Protein AF-A0A962WJB2-F1 (afdb_monomer_lite)

Secondary structure (DSSP, 8-state):
----------------S-------------PPP--EEEEEE-TTT-SSGGGSHIIIIIHHHHHHTT-EEEEEETTSPPPPP-TTS-EEEEEEE-SSS--SSHHHHHHHHHHHHHTT-EEEEES-SSSGGG-HHHHHHHHHTTEEEEEEEES--TT-EEEES-TTTB-SSS--PSSPPPEEEEEE-TTTEEEEEEEEBTTBTT----SEEEETTEEEE-TT-SEEEEEETTTTEEEEEESB-HHHHHHHHTT-TTPPP--TTEETTEEPP-------

Foldseek 3Di:
DDDDDDDDDDDDDDDDPPPDPDPPPPPPPDDDAQAEAEEEEACVQPVDPCRFPCNVPPQVLSLQLQHHYDYDHPVDPGDDDDLPHSYQYYEADYDDAADPCLVNVLVVNVVCVVSVHAYEYEAYRHRFQVDPSRCVSVVQQQKRFHPAWFQFQVQKDKDFQAPQFFCPFHHQDPPHHIFTQMDGHPPAKDARIWIDHVPDHPGTGRQWIGGQRAIYHHYRQAWDWDADPVVRDIDITGRTPSNVRCCRRSVSPPPDHDDPQDDPRDGHDDDDDDDD

Structure (mmCIF, N/CA/C/O backbone):
data_AF-A0A962WJB2-F1
#
_entry.id   AF-A0A962WJB2-F1
#
loop_
_atom_site.group_PDB
_atom_site.id
_atom_site.type_symbol
_atom_site.label_atom_id
_atom_site.label_alt_id
_atom_site.label_comp_id
_atom_site.label_asym_id
_atom_site.label_entity_id
_atom_site.label_seq_id
_atom_site.pdbx_PDB_ins_code
_atom_site.Cartn_x
_atom_site.Cartn_y
_atom_site.Cartn_z
_atom_site.occupancy
_atom_site.B_iso_or_equiv
_atom_site.auth_seq_id
_atom_site.auth_comp_id
_atom_site.auth_asym_id
_atom_site.auth_atom_id
_atom_site.pdbx_PDB_model_num
ATOM 1 N N . MET A 1 1 ? -36.026 -48.668 -30.704 1.00 34.84 1 MET A N 1
ATOM 2 C CA . MET A 1 1 ? -35.367 -49.492 -31.747 1.00 34.84 1 MET A CA 1
ATOM 3 C C . MET A 1 1 ? -33.920 -49.032 -31.835 1.00 34.84 1 MET A C 1
ATOM 5 O O . MET A 1 1 ? -33.749 -47.840 -32.006 1.00 34.84 1 MET A O 1
ATOM 9 N N . ALA A 1 2 ? -32.846 -49.803 -31.700 1.00 33.78 2 ALA A N 1
ATOM 10 C CA . ALA A 1 2 ? -32.561 -51.206 -31.384 1.00 33.78 2 ALA A CA 1
ATOM 11 C C . ALA A 1 2 ? -31.065 -51.201 -30.960 1.00 33.78 2 ALA A C 1
ATOM 13 O O . ALA A 1 2 ? -30.254 -50.598 -31.650 1.00 33.78 2 ALA A O 1
ATOM 14 N N . LEU A 1 3 ? -30.728 -51.477 -29.698 1.00 31.31 3 LEU A N 1
ATOM 15 C CA . LEU A 1 3 ? -30.091 -52.712 -29.207 1.00 31.31 3 LEU A CA 1
ATOM 16 C C . LEU A 1 3 ? -28.971 -53.279 -30.109 1.00 31.31 3 LEU A C 1
ATOM 18 O O . LEU A 1 3 ? -29.275 -53.856 -31.145 1.00 31.31 3 LEU A O 1
ATOM 22 N N . ALA A 1 4 ? -27.714 -53.213 -29.653 1.00 31.86 4 ALA A N 1
ATOM 23 C CA . ALA A 1 4 ? -26.722 -54.279 -29.845 1.00 31.86 4 ALA A CA 1
ATOM 24 C C . ALA A 1 4 ? -25.520 -54.073 -28.908 1.00 31.86 4 ALA A C 1
ATOM 26 O O . ALA A 1 4 ? -24.616 -53.281 -29.153 1.00 31.86 4 ALA A O 1
ATOM 27 N N . LEU A 1 5 ? -25.570 -54.819 -27.809 1.00 33.06 5 LEU A N 1
ATOM 28 C CA . LEU A 1 5 ? -24.474 -55.158 -26.917 1.00 33.06 5 LEU A CA 1
ATOM 29 C C . LEU A 1 5 ? -23.563 -56.162 -27.647 1.00 33.06 5 LEU A C 1
ATOM 31 O O . LEU A 1 5 ? -24.076 -57.143 -28.184 1.00 33.06 5 LEU A O 1
ATOM 35 N N . MET A 1 6 ? -22.241 -55.992 -27.616 1.00 29.59 6 MET A N 1
ATOM 36 C CA . MET A 1 6 ? -21.339 -57.133 -27.794 1.00 29.59 6 MET A CA 1
ATOM 37 C C . MET A 1 6 ? -20.169 -57.031 -26.819 1.00 29.59 6 MET A C 1
ATOM 39 O O . MET A 1 6 ? -19.234 -56.253 -26.984 1.00 29.59 6 MET A O 1
ATOM 43 N N . LEU A 1 7 ? -20.308 -57.815 -25.754 1.00 31.44 7 LEU A N 1
ATOM 44 C CA . LEU A 1 7 ? -19.304 -58.134 -24.756 1.00 31.44 7 LEU A CA 1
ATOM 45 C C . LEU A 1 7 ? -18.467 -59.294 -25.320 1.00 31.44 7 LEU A C 1
ATOM 47 O O . LEU A 1 7 ? -19.029 -60.344 -25.630 1.00 31.44 7 LEU A O 1
ATOM 51 N N . ALA A 1 8 ? -17.153 -59.127 -25.447 1.00 35.19 8 ALA A N 1
ATOM 52 C CA . ALA A 1 8 ? -16.222 -60.226 -25.698 1.00 35.19 8 ALA A CA 1
ATOM 53 C C . ALA A 1 8 ? -15.221 -60.292 -24.536 1.00 35.19 8 ALA A C 1
ATOM 55 O O . ALA A 1 8 ? -14.565 -59.303 -24.214 1.00 35.19 8 ALA A O 1
ATOM 56 N N . LEU A 1 9 ? -15.157 -61.452 -23.878 1.00 33.66 9 LEU A N 1
ATOM 57 C CA . LEU A 1 9 ? -14.271 -61.750 -22.754 1.00 33.66 9 LEU A CA 1
ATOM 58 C C . LEU A 1 9 ? -12.991 -62.464 -23.241 1.00 33.66 9 LEU A C 1
ATOM 60 O O . LEU A 1 9 ? -13.104 -63.556 -23.790 1.00 33.66 9 LEU A O 1
ATOM 64 N N . LEU A 1 10 ? -11.834 -61.881 -22.867 1.00 36.16 10 LEU A N 1
ATOM 65 C CA . LEU A 1 10 ? -10.558 -62.495 -22.405 1.00 36.16 10 LEU A CA 1
ATOM 66 C C . LEU A 1 10 ? -9.695 -63.293 -23.423 1.00 36.16 10 LEU A C 1
ATOM 68 O O . LEU A 1 10 ? -10.253 -63.802 -24.387 1.00 36.16 10 LEU A O 1
ATOM 72 N N . PRO A 1 11 ? -8.355 -63.473 -23.226 1.00 41.09 11 PRO A N 1
ATOM 73 C CA . PRO A 1 11 ? -7.575 -63.332 -21.979 1.00 41.09 11 PRO A CA 1
ATOM 74 C C . PRO A 1 11 ? -6.183 -62.641 -22.086 1.00 41.09 11 PRO A C 1
ATOM 76 O O . PRO A 1 11 ? -5.605 -62.519 -23.154 1.00 41.09 11 PRO A O 1
ATOM 79 N N . GLY A 1 12 ? -5.606 -62.293 -20.928 1.00 35.28 12 GLY A N 1
ATOM 80 C CA . GLY A 1 12 ? -4.163 -62.417 -20.651 1.00 35.28 12 GLY A CA 1
ATOM 81 C C . GLY A 1 12 ? -3.175 -61.505 -21.394 1.00 35.28 12 GLY A C 1
ATOM 82 O O . GLY A 1 12 ? -2.741 -61.805 -22.497 1.00 35.28 12 GLY A O 1
ATOM 83 N N . GLY A 1 13 ? -2.684 -60.477 -20.702 1.00 33.62 13 GLY A N 1
ATOM 84 C CA . GLY A 1 13 ? -1.509 -59.715 -21.125 1.00 33.62 13 GLY A CA 1
ATOM 85 C C . GLY A 1 13 ? -1.151 -58.659 -20.091 1.00 33.62 13 GLY A C 1
ATOM 86 O O . GLY A 1 13 ? -1.720 -57.575 -20.078 1.00 33.62 13 GLY A O 1
ATOM 87 N N . ALA A 1 14 ? -0.245 -58.995 -19.175 1.00 43.84 14 ALA A N 1
ATOM 88 C CA . ALA A 1 14 ? 0.356 -58.027 -18.271 1.00 43.84 14 ALA A CA 1
ATOM 89 C C . ALA A 1 14 ? 1.229 -57.067 -19.090 1.00 43.84 14 ALA A C 1
ATOM 91 O O . ALA A 1 14 ? 2.349 -57.409 -19.458 1.00 43.84 14 ALA A O 1
ATOM 92 N N . GLY A 1 15 ? 0.704 -55.887 -19.395 1.00 39.19 15 GLY A N 1
ATOM 93 C CA . GLY A 1 15 ? 1.462 -54.844 -20.070 1.00 39.19 15 GLY A CA 1
ATOM 94 C C . GLY A 1 15 ? 0.551 -53.949 -20.876 1.00 39.19 15 GLY A C 1
ATOM 95 O O . GLY A 1 15 ? 0.468 -54.153 -22.069 1.00 39.19 15 GLY A O 1
ATOM 96 N N . ASP A 1 16 ? -0.154 -53.031 -20.209 1.00 39.56 16 ASP A N 1
ATOM 97 C CA . ASP A 1 16 ? -0.702 -51.800 -20.808 1.00 39.56 16 ASP A CA 1
ATOM 98 C C . ASP A 1 16 ? -1.361 -50.922 -19.722 1.00 39.56 16 ASP A C 1
ATOM 100 O O . ASP A 1 16 ? -2.546 -50.605 -19.753 1.00 39.56 16 ASP A O 1
ATOM 104 N N . VAL A 1 17 ? -0.582 -50.527 -18.705 1.00 41.06 17 VAL A N 1
ATOM 105 C CA . VAL A 1 17 ? -0.984 -49.477 -17.732 1.00 41.06 17 VAL A CA 1
ATOM 106 C C . VAL A 1 17 ? -0.119 -48.213 -17.895 1.00 41.06 17 VAL A C 1
ATOM 108 O O . VAL A 1 17 ? -0.098 -47.334 -17.044 1.00 41.06 17 VAL A O 1
ATOM 111 N N . LEU A 1 18 ? 0.603 -48.082 -19.011 1.00 39.78 18 LEU A N 1
ATOM 112 C CA . LEU A 1 18 ? 1.572 -46.999 -19.243 1.00 39.78 18 LEU A CA 1
ATOM 113 C C . LEU A 1 18 ? 1.230 -46.101 -20.441 1.00 39.78 18 LEU A C 1
ATOM 115 O O . LEU A 1 18 ? 2.109 -45.462 -21.008 1.00 39.78 18 LEU A O 1
ATOM 119 N N . ALA A 1 19 ? -0.048 -46.005 -20.809 1.00 41.38 19 ALA A N 1
ATOM 120 C CA . ALA A 1 19 ? -0.498 -45.157 -21.911 1.00 41.38 19 ALA A CA 1
ATOM 121 C C . ALA A 1 19 ? -1.666 -44.253 -21.489 1.00 41.38 19 ALA A C 1
ATOM 123 O O . ALA A 1 19 ? -2.769 -44.361 -22.012 1.00 41.38 19 ALA A O 1
ATOM 124 N N . ALA A 1 20 ? -1.442 -43.370 -20.511 1.00 42.09 20 ALA A N 1
ATOM 125 C CA . ALA A 1 20 ? -2.416 -42.326 -20.180 1.00 42.09 20 ALA A CA 1
ATOM 126 C C . ALA A 1 20 ? -1.801 -41.079 -19.516 1.00 42.09 20 ALA A C 1
ATOM 128 O O . ALA A 1 20 ? -2.398 -40.542 -18.594 1.00 42.09 20 ALA A O 1
ATOM 129 N N . ILE A 1 21 ? -0.629 -40.593 -19.949 1.00 46.41 21 ILE A N 1
ATOM 130 C CA . ILE A 1 21 ? -0.188 -39.216 -19.633 1.00 46.41 21 ILE A CA 1
ATOM 131 C C . ILE A 1 21 ? 0.628 -38.645 -20.801 1.00 46.41 21 ILE A C 1
ATOM 133 O O . ILE A 1 21 ? 1.834 -38.447 -20.711 1.00 46.41 21 ILE A O 1
ATOM 137 N N . THR A 1 22 ? -0.028 -38.365 -21.920 1.00 43.91 22 THR A N 1
ATOM 138 C CA . THR A 1 22 ? 0.497 -37.428 -22.925 1.00 43.91 22 THR A CA 1
ATOM 139 C C . THR A 1 22 ? -0.616 -36.467 -23.315 1.00 43.91 22 THR A C 1
ATOM 141 O O . THR A 1 22 ? -1.048 -36.394 -24.461 1.00 43.91 22 THR A O 1
ATOM 144 N N . ALA A 1 23 ? -1.111 -35.715 -22.328 1.00 45.59 23 ALA A N 1
ATOM 145 C CA . ALA A 1 23 ? -1.741 -34.447 -22.660 1.00 45.59 23 ALA A CA 1
ATOM 146 C C . ALA A 1 23 ? -0.644 -33.563 -23.281 1.00 45.59 23 ALA A C 1
ATOM 148 O O . ALA A 1 23 ? 0.421 -33.433 -22.668 1.00 45.59 23 ALA A O 1
ATOM 149 N N . PRO A 1 24 ? -0.843 -33.001 -24.485 1.00 41.84 24 PRO A N 1
ATOM 150 C CA . PRO A 1 24 ? 0.097 -32.038 -25.031 1.00 41.84 24 PRO A CA 1
ATOM 151 C C . PRO A 1 24 ? 0.164 -30.865 -24.054 1.00 41.84 24 PRO A C 1
ATOM 153 O O . PRO A 1 24 ? -0.839 -30.200 -23.792 1.00 41.84 24 PRO A O 1
ATOM 156 N N . VAL A 1 25 ? 1.338 -30.659 -23.461 1.00 53.19 25 VAL A N 1
ATOM 157 C CA . VAL A 1 25 ? 1.643 -29.413 -22.767 1.00 53.19 25 VAL A CA 1
ATOM 158 C C . VAL A 1 25 ? 1.616 -28.357 -23.857 1.00 53.19 25 VAL A C 1
ATOM 160 O O . VAL A 1 25 ? 2.436 -28.399 -24.770 1.00 53.19 25 VAL A O 1
ATOM 163 N N . ASP A 1 26 ? 0.622 -27.476 -23.811 1.00 49.47 26 ASP A N 1
ATOM 164 C CA . ASP A 1 26 ? 0.611 -26.272 -24.627 1.00 49.47 26 ASP A CA 1
ATOM 165 C C . ASP A 1 26 ? 1.891 -25.500 -24.277 1.00 49.47 26 ASP A C 1
ATOM 167 O O . ASP A 1 26 ? 1.993 -24.891 -23.208 1.00 49.47 26 ASP A O 1
ATOM 171 N N . GLU A 1 27 ? 2.919 -25.616 -25.124 1.00 50.41 27 GLU A N 1
ATOM 172 C CA . GLU A 1 27 ? 4.157 -24.838 -25.060 1.00 50.41 27 GLU A CA 1
ATOM 173 C C . GLU A 1 27 ? 3.834 -23.386 -25.430 1.00 50.41 27 GLU A C 1
ATOM 175 O O . GLU A 1 27 ? 4.321 -22.821 -26.410 1.00 50.41 27 GLU A O 1
ATOM 180 N N . SER A 1 28 ? 2.982 -22.741 -24.631 1.00 58.47 28 SER A N 1
ATOM 181 C CA . SER A 1 28 ? 2.858 -21.298 -24.668 1.00 58.47 28 SER A CA 1
ATOM 182 C C . SER A 1 28 ? 4.242 -20.750 -24.326 1.00 58.47 28 SER A C 1
ATOM 184 O O . SER A 1 28 ? 4.789 -21.073 -23.264 1.00 58.47 28 SER A O 1
ATOM 186 N N . ALA A 1 29 ? 4.826 -19.966 -25.235 1.00 60.09 29 ALA A N 1
ATOM 187 C CA . ALA A 1 29 ? 6.130 -19.351 -25.026 1.00 60.09 29 ALA A CA 1
ATOM 188 C C . ALA A 1 29 ? 6.196 -18.728 -23.616 1.00 60.09 29 ALA A C 1
ATOM 190 O O . ALA A 1 29 ? 5.236 -18.057 -23.211 1.00 60.09 29 ALA A O 1
ATOM 191 N N . PRO A 1 30 ? 7.284 -18.950 -22.853 1.00 63.50 30 PRO A N 1
ATOM 192 C CA . PRO A 1 30 ? 7.366 -18.520 -21.465 1.00 63.50 30 PRO A CA 1
ATOM 193 C C . PRO A 1 30 ? 7.142 -17.010 -21.383 1.00 63.50 30 PRO A C 1
ATOM 195 O O . PRO A 1 30 ? 7.968 -16.218 -21.836 1.00 63.50 30 PRO A O 1
ATOM 198 N N . ARG A 1 31 ? 6.001 -16.596 -20.820 1.00 70.62 31 ARG A N 1
ATOM 199 C CA . ARG A 1 31 ? 5.715 -15.176 -20.603 1.00 70.62 31 ARG A CA 1
ATOM 200 C C . ARG A 1 31 ? 6.536 -14.697 -19.404 1.00 70.62 31 ARG A C 1
ATOM 202 O O . ARG A 1 31 ? 6.344 -15.233 -18.309 1.00 70.62 31 ARG A O 1
ATOM 209 N N . PRO A 1 32 ? 7.431 -13.705 -19.565 1.00 81.19 32 PRO A N 1
ATOM 210 C CA . PRO A 1 32 ? 8.180 -13.168 -18.440 1.00 81.19 32 PRO A CA 1
ATOM 211 C C . PRO A 1 32 ? 7.208 -12.566 -17.418 1.00 81.19 32 PRO A C 1
ATOM 213 O O . PRO A 1 32 ? 6.397 -11.690 -17.727 1.00 81.19 32 PRO A O 1
ATOM 216 N N . LEU A 1 33 ? 7.261 -13.085 -16.193 1.00 88.19 33 LEU A N 1
ATOM 217 C CA . LEU A 1 33 ? 6.424 -12.632 -15.089 1.00 88.19 33 LEU A CA 1
ATOM 218 C C . LEU A 1 33 ? 7.057 -11.415 -14.436 1.00 88.19 33 LEU A C 1
ATOM 220 O O . LEU A 1 33 ? 8.156 -11.523 -13.897 1.00 88.19 33 LEU A O 1
ATOM 224 N N . LYS A 1 34 ? 6.310 -10.311 -14.414 1.00 93.94 34 LYS A N 1
ATOM 225 C CA . LYS A 1 34 ? 6.722 -9.071 -13.757 1.00 93.94 34 LYS A CA 1
ATOM 226 C C . LYS A 1 34 ? 6.805 -9.292 -12.250 1.00 93.94 34 LYS A C 1
ATOM 228 O O . LYS A 1 34 ? 5.782 -9.619 -11.643 1.00 93.94 34 LYS A O 1
ATOM 233 N N . ARG A 1 35 ? 7.997 -9.181 -11.663 1.00 95.56 35 AR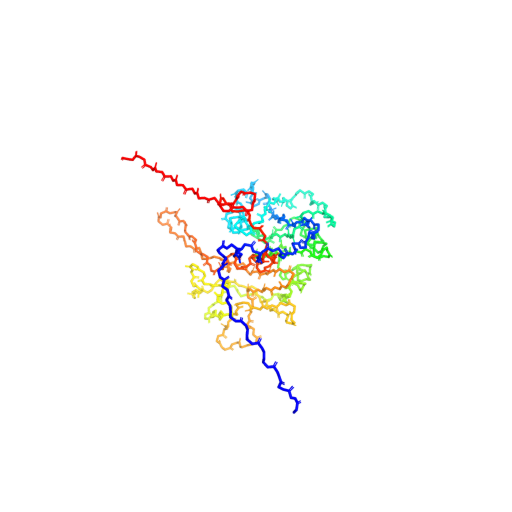G A N 1
ATOM 234 C CA . ARG A 1 35 ? 8.262 -9.494 -10.240 1.00 95.56 35 ARG A CA 1
ATOM 235 C C . ARG A 1 35 ? 8.628 -8.288 -9.391 1.00 95.56 35 ARG A C 1
ATOM 237 O O . ARG A 1 35 ? 8.585 -8.381 -8.168 1.00 95.56 35 ARG A O 1
ATOM 244 N N . THR A 1 36 ? 9.009 -7.182 -10.013 1.00 97.94 36 THR A N 1
ATOM 245 C CA . THR A 1 36 ? 9.612 -6.058 -9.297 1.00 97.94 36 THR A CA 1
ATOM 246 C C . THR A 1 36 ? 8.550 -5.137 -8.711 1.00 97.94 36 THR A C 1
ATOM 248 O O . THR A 1 36 ? 7.701 -4.619 -9.437 1.00 97.94 36 THR A O 1
ATOM 251 N N . ILE A 1 37 ? 8.619 -4.911 -7.401 1.00 98.62 37 ILE A N 1
ATOM 252 C CA . ILE A 1 37 ? 7.886 -3.866 -6.692 1.00 98.62 37 ILE A CA 1
ATOM 253 C C . ILE A 1 37 ? 8.846 -2.717 -6.405 1.00 98.62 37 ILE A C 1
ATOM 255 O O . ILE A 1 37 ? 9.881 -2.898 -5.761 1.00 98.62 37 ILE A O 1
ATOM 259 N N . LEU A 1 38 ? 8.503 -1.529 -6.891 1.00 98.62 38 LEU A N 1
ATOM 260 C CA . LEU A 1 38 ? 9.243 -0.313 -6.581 1.00 98.62 38 LEU A CA 1
ATOM 261 C C . LEU A 1 38 ? 8.838 0.157 -5.180 1.00 98.62 38 LEU A C 1
ATOM 263 O O . LEU A 1 38 ? 7.712 0.597 -4.964 1.00 98.62 38 LEU A O 1
ATOM 267 N N . ALA A 1 39 ? 9.747 0.002 -4.225 1.00 98.25 39 ALA A N 1
ATOM 268 C CA . ALA A 1 39 ? 9.560 0.342 -2.822 1.00 98.25 39 ALA A CA 1
ATOM 269 C C . ALA A 1 39 ? 9.998 1.790 -2.590 1.00 98.25 39 ALA A C 1
ATOM 271 O O . ALA A 1 39 ? 11.194 2.073 -2.488 1.00 98.25 39 ALA A O 1
ATOM 272 N N . LEU A 1 40 ? 9.044 2.718 -2.560 1.00 96.81 40 LEU A N 1
ATOM 273 C CA . LEU A 1 40 ? 9.355 4.133 -2.395 1.00 96.81 40 LEU A CA 1
ATOM 274 C C . LEU A 1 40 ? 9.693 4.412 -0.932 1.00 96.81 40 LEU A C 1
ATOM 276 O O . LEU A 1 40 ? 8.954 4.020 -0.030 1.00 96.81 40 LEU A O 1
ATOM 280 N N . TYR A 1 41 ? 10.788 5.134 -0.707 1.00 95.00 41 TYR A N 1
ATOM 281 C CA . TYR A 1 41 ? 11.163 5.631 0.614 1.00 95.00 41 TYR A CA 1
ATOM 282 C C . TYR A 1 41 ? 11.719 7.055 0.531 1.00 95.00 41 TYR A C 1
ATOM 284 O O . TYR A 1 41 ? 12.130 7.509 -0.535 1.00 95.00 41 TYR A O 1
ATOM 292 N N . ASP A 1 42 ? 11.719 7.761 1.659 1.00 93.69 42 ASP A N 1
ATOM 293 C CA . ASP A 1 42 ? 12.273 9.109 1.789 1.00 93.69 42 ASP A CA 1
ATOM 294 C C . ASP A 1 42 ? 13.557 9.049 2.623 1.00 93.69 42 ASP A C 1
ATOM 296 O O . ASP A 1 42 ? 13.514 8.730 3.817 1.00 93.69 42 ASP A O 1
ATOM 300 N N . SER A 1 43 ? 14.708 9.349 2.009 1.00 93.44 43 SER A N 1
ATOM 301 C CA . SER A 1 43 ? 15.994 9.274 2.711 1.00 93.44 43 SER A CA 1
ATOM 302 C C . SER A 1 43 ? 16.196 10.322 3.810 1.00 93.44 43 SER A C 1
ATOM 304 O O . SER A 1 43 ? 17.132 10.182 4.604 1.00 93.44 43 SER A O 1
ATOM 306 N N . ALA A 1 44 ? 15.316 11.327 3.920 1.00 91.81 44 ALA A N 1
ATOM 307 C CA . ALA A 1 44 ? 15.300 12.233 5.070 1.00 91.81 44 ALA A CA 1
ATOM 308 C C . ALA A 1 44 ? 14.702 11.590 6.327 1.00 91.81 44 ALA A C 1
ATOM 310 O O . ALA A 1 44 ? 15.159 11.895 7.428 1.00 91.81 44 ALA A O 1
ATOM 311 N N . SER A 1 45 ? 13.725 10.691 6.170 1.00 89.94 45 SER A N 1
ATOM 312 C CA . SER A 1 45 ? 13.150 9.925 7.284 1.00 89.94 45 SER A CA 1
ATOM 313 C C . SER A 1 45 ? 13.978 8.674 7.590 1.00 89.94 45 SER A C 1
ATOM 315 O O . SER A 1 45 ? 14.282 8.397 8.747 1.00 89.94 45 SER A O 1
ATOM 317 N N . ALA A 1 46 ? 14.397 7.944 6.552 1.00 90.56 46 ALA A N 1
ATOM 318 C CA . ALA A 1 46 ? 15.137 6.691 6.675 1.00 90.56 46 ALA A CA 1
ATOM 319 C C . ALA A 1 46 ? 16.388 6.719 5.792 1.00 90.56 46 ALA A C 1
ATOM 321 O O . ALA A 1 46 ? 16.329 6.508 4.581 1.00 90.56 46 ALA A O 1
ATOM 322 N N . ARG A 1 47 ? 17.559 6.943 6.400 1.00 91.75 47 ARG A N 1
ATOM 323 C CA . ARG A 1 47 ? 18.825 7.143 5.671 1.00 91.75 47 ARG A CA 1
ATOM 324 C C . ARG A 1 47 ? 19.199 5.956 4.778 1.00 91.75 47 ARG A C 1
ATOM 326 O O . ARG A 1 47 ? 19.933 6.131 3.804 1.00 91.75 47 ARG A O 1
ATOM 333 N N . ARG A 1 48 ? 18.766 4.742 5.128 1.00 92.56 48 ARG A N 1
ATOM 334 C CA . ARG A 1 48 ? 19.041 3.513 4.373 1.00 92.56 48 ARG A CA 1
ATOM 335 C C . ARG A 1 48 ? 17.777 2.659 4.228 1.00 92.56 48 ARG A C 1
ATOM 337 O O . ARG A 1 48 ? 16.988 2.623 5.167 1.00 92.56 48 ARG A O 1
ATOM 344 N N . PRO A 1 49 ? 17.638 1.887 3.129 1.00 92.75 49 PRO A N 1
ATOM 345 C CA . PRO A 1 49 ? 16.486 1.013 2.898 1.00 92.75 49 PRO A CA 1
ATOM 346 C C . PRO A 1 49 ? 16.117 0.098 4.070 1.00 92.75 49 PRO A C 1
ATOM 348 O O . PRO A 1 49 ? 14.942 -0.028 4.391 1.00 92.75 49 PRO A O 1
ATOM 351 N N . HIS A 1 50 ? 17.104 -0.472 4.770 1.00 93.56 50 HIS A N 1
ATOM 352 C CA . HIS A 1 50 ? 16.847 -1.387 5.888 1.00 93.56 50 HIS A CA 1
ATOM 353 C C . HIS A 1 50 ? 16.197 -0.734 7.119 1.00 93.56 50 HIS A C 1
ATOM 355 O O . HIS A 1 50 ? 15.828 -1.432 8.051 1.00 93.56 50 HIS A O 1
ATOM 361 N N . GLN A 1 51 ? 16.115 0.598 7.152 1.00 93.06 51 GLN A N 1
ATOM 362 C CA . GLN A 1 51 ? 15.485 1.366 8.229 1.00 93.06 51 GLN A CA 1
ATOM 363 C C . GLN A 1 51 ? 14.040 1.752 7.888 1.00 93.06 51 GLN A C 1
ATOM 365 O O . GLN A 1 51 ? 13.414 2.487 8.639 1.00 93.06 51 GLN A O 1
ATOM 370 N N . THR A 1 52 ? 13.544 1.353 6.714 1.00 94.31 52 THR A N 1
ATOM 371 C CA . THR A 1 52 ? 12.214 1.733 6.231 1.00 94.31 52 THR A CA 1
ATOM 372 C C . THR A 1 52 ? 11.157 0.751 6.723 1.00 94.31 52 THR A C 1
ATOM 374 O O . THR A 1 52 ? 11.406 -0.456 6.775 1.00 94.31 52 THR A O 1
ATOM 377 N N . ALA A 1 53 ? 9.937 1.243 6.952 1.00 92.56 53 ALA A N 1
ATOM 378 C CA . ALA A 1 53 ? 8.764 0.400 7.187 1.00 92.56 53 ALA A CA 1
ATOM 379 C C . ALA A 1 53 ? 8.566 -0.646 6.072 1.00 92.56 53 ALA A C 1
ATOM 381 O O . ALA A 1 53 ? 8.174 -1.782 6.328 1.00 92.56 53 ALA A O 1
ATOM 382 N N . VAL A 1 54 ? 8.898 -0.296 4.823 1.00 96.00 54 VAL A N 1
ATOM 383 C CA . VAL A 1 54 ? 8.825 -1.227 3.691 1.00 96.00 54 VAL A CA 1
ATOM 384 C C . VAL A 1 54 ? 9.755 -2.430 3.884 1.00 96.00 54 VAL A C 1
ATOM 386 O O . VAL A 1 54 ? 9.317 -3.564 3.694 1.00 96.00 54 VAL A O 1
ATOM 389 N N . HIS A 1 55 ? 11.009 -2.208 4.284 1.00 96.31 55 HIS A N 1
ATOM 390 C CA . HIS A 1 55 ? 11.939 -3.302 4.569 1.00 96.31 55 HIS A CA 1
ATOM 391 C C . HIS A 1 55 ? 11.495 -4.122 5.780 1.00 96.31 55 HIS A C 1
ATOM 393 O O . HIS A 1 55 ? 11.424 -5.346 5.702 1.00 96.31 55 HIS A O 1
ATOM 399 N N . GLU A 1 56 ? 11.166 -3.450 6.887 1.00 93.19 56 GLU A N 1
ATOM 400 C CA . GLU A 1 56 ? 10.829 -4.129 8.141 1.00 93.19 56 GLU A CA 1
ATOM 401 C C . GLU A 1 56 ? 9.545 -4.964 8.035 1.00 93.19 56 GLU A C 1
ATOM 403 O O . GLU A 1 56 ? 9.450 -6.020 8.663 1.00 93.19 56 GLU A O 1
ATOM 408 N N . TYR A 1 57 ? 8.559 -4.508 7.255 1.00 93.81 57 TYR A N 1
ATOM 409 C CA . TYR A 1 57 ? 7.200 -5.052 7.307 1.00 93.81 57 TYR A CA 1
ATOM 410 C C . TYR A 1 57 ? 6.726 -5.687 6.000 1.00 93.81 57 TYR A C 1
ATOM 412 O O . TYR A 1 57 ? 5.972 -6.658 6.033 1.00 93.81 57 TYR A O 1
ATOM 420 N N . ALA A 1 58 ? 7.135 -5.168 4.843 1.00 97.19 58 ALA A N 1
ATOM 421 C CA . ALA A 1 58 ? 6.581 -5.599 3.560 1.00 97.19 58 ALA A CA 1
ATOM 422 C C . ALA A 1 58 ? 7.515 -6.509 2.758 1.00 97.19 58 ALA A C 1
ATOM 424 O O . ALA A 1 58 ? 7.028 -7.347 2.000 1.00 97.19 58 ALA A O 1
ATOM 425 N N . GLU A 1 59 ? 8.833 -6.383 2.922 1.00 97.19 59 GLU A N 1
ATOM 426 C CA . GLU A 1 59 ? 9.794 -7.134 2.111 1.00 97.19 59 GLU A CA 1
ATOM 427 C C . GLU A 1 59 ? 9.637 -8.650 2.268 1.00 97.19 59 GLU A C 1
ATOM 429 O O . GLU A 1 59 ? 9.552 -9.357 1.266 1.00 97.19 59 GLU A O 1
ATOM 434 N N . LEU A 1 60 ? 9.519 -9.157 3.500 1.00 95.94 60 LEU A N 1
ATOM 435 C CA . LEU A 1 60 ? 9.337 -10.593 3.730 1.00 95.94 60 LEU A CA 1
ATOM 436 C C . LEU A 1 60 ? 8.026 -11.120 3.119 1.00 95.94 60 LEU A C 1
ATOM 438 O O . LEU A 1 60 ? 8.105 -12.073 2.341 1.00 95.94 60 LEU A O 1
ATOM 442 N N . PRO A 1 61 ? 6.840 -10.536 3.391 1.00 96.62 61 PRO A N 1
ATOM 443 C CA . PRO A 1 61 ? 5.601 -10.986 2.758 1.00 96.62 61 PRO A CA 1
ATOM 444 C C . PRO A 1 61 ? 5.640 -10.930 1.228 1.00 96.62 61 PRO A C 1
ATOM 446 O O . PRO A 1 61 ? 5.191 -11.860 0.564 1.00 96.62 61 PRO A O 1
ATOM 449 N N . LEU A 1 62 ? 6.219 -9.876 0.648 1.00 97.50 62 LEU A N 1
ATOM 450 C CA . LEU A 1 62 ? 6.345 -9.744 -0.805 1.00 97.50 62 LEU A CA 1
ATOM 451 C C . LEU A 1 62 ? 7.295 -10.795 -1.397 1.00 97.50 62 LEU A C 1
ATOM 453 O O . LEU A 1 62 ? 6.954 -11.417 -2.405 1.00 97.50 62 LEU A O 1
ATOM 457 N N . ASN A 1 63 ? 8.435 -11.049 -0.752 1.00 95.31 63 ASN A N 1
ATOM 458 C CA . ASN A 1 63 ? 9.372 -12.098 -1.157 1.00 95.31 63 ASN A CA 1
ATOM 459 C C . ASN A 1 63 ? 8.729 -13.490 -1.061 1.00 95.31 63 ASN A C 1
ATOM 461 O O . ASN A 1 63 ? 8.879 -14.298 -1.977 1.00 95.31 63 ASN A O 1
ATOM 465 N N . HIS A 1 64 ? 7.951 -13.749 -0.004 1.00 93.56 64 HIS A N 1
ATOM 466 C CA . HIS A 1 64 ? 7.178 -14.985 0.147 1.00 93.56 64 HIS A CA 1
ATOM 467 C C . HIS A 1 64 ? 6.176 -15.185 -1.001 1.00 93.56 64 HIS A C 1
ATOM 469 O O . HIS A 1 64 ? 5.980 -16.303 -1.462 1.00 93.56 64 HIS A O 1
ATOM 475 N N . LEU A 1 65 ? 5.593 -14.102 -1.519 1.00 95.00 65 LEU A N 1
ATOM 476 C CA . LEU A 1 65 ? 4.696 -14.121 -2.680 1.00 95.00 65 LEU A CA 1
ATOM 477 C C . LEU A 1 65 ? 5.437 -14.187 -4.033 1.00 95.00 65 LEU A C 1
ATOM 479 O O . LEU A 1 65 ? 4.810 -14.060 -5.087 1.00 95.00 65 LEU A O 1
ATOM 483 N N . GLY A 1 66 ? 6.761 -14.375 -4.032 1.00 93.69 66 GLY A N 1
ATOM 484 C CA . GLY A 1 66 ? 7.586 -14.488 -5.239 1.00 93.69 66 GLY A CA 1
ATOM 485 C C . GLY A 1 66 ? 7.885 -13.158 -5.935 1.00 93.69 66 GLY A C 1
ATOM 486 O O . GLY A 1 66 ? 8.283 -13.155 -7.107 1.00 93.69 66 GLY A O 1
ATOM 487 N N . LEU A 1 67 ? 7.679 -12.037 -5.240 1.00 96.44 67 LEU A N 1
ATOM 488 C CA . LEU A 1 67 ? 8.023 -10.694 -5.699 1.00 96.44 67 LEU A CA 1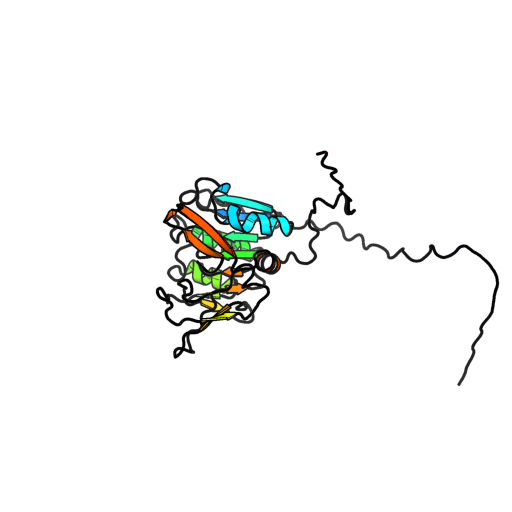
ATOM 489 C C . LEU A 1 67 ? 9.414 -10.297 -5.195 1.00 96.44 67 LEU A C 1
ATOM 491 O O . LEU A 1 67 ? 9.974 -10.938 -4.315 1.00 96.44 67 LEU A O 1
ATOM 495 N N . ARG A 1 68 ? 9.985 -9.240 -5.772 1.00 95.94 68 ARG A N 1
ATOM 496 C CA . ARG A 1 68 ? 11.254 -8.650 -5.322 1.00 95.94 68 ARG A CA 1
ATOM 497 C C . ARG A 1 68 ? 11.121 -7.147 -5.189 1.00 95.94 68 ARG A C 1
ATOM 499 O O . ARG A 1 68 ? 10.401 -6.526 -5.970 1.00 95.94 68 ARG A O 1
ATOM 506 N N . LEU A 1 69 ? 11.847 -6.557 -4.250 1.00 97.69 69 LEU A N 1
ATOM 507 C CA . LEU A 1 69 ? 11.823 -5.115 -4.036 1.00 97.69 69 LEU A CA 1
ATOM 508 C C . LEU A 1 69 ? 13.002 -4.436 -4.729 1.00 97.69 69 LEU A C 1
ATOM 510 O O . LEU A 1 69 ? 14.124 -4.933 -4.752 1.00 97.69 69 LEU A O 1
ATOM 514 N N . THR A 1 70 ? 12.741 -3.260 -5.286 1.00 97.94 70 THR A N 1
ATOM 515 C CA . THR A 1 70 ? 13.772 -2.292 -5.664 1.00 97.94 70 THR A CA 1
ATOM 516 C C . THR A 1 70 ? 13.449 -0.990 -4.958 1.00 97.94 70 THR A C 1
ATOM 518 O O . THR A 1 70 ? 12.419 -0.375 -5.230 1.00 97.94 70 THR A O 1
ATOM 521 N N . PHE A 1 71 ? 14.307 -0.595 -4.021 1.00 97.94 71 PHE A N 1
ATOM 522 C CA . PHE A 1 71 ? 14.102 0.610 -3.227 1.00 97.94 71 PHE A CA 1
ATOM 523 C C . PHE A 1 71 ? 14.409 1.859 -4.050 1.00 97.94 71 PHE A C 1
ATOM 525 O O . PHE A 1 71 ? 15.469 1.962 -4.669 1.00 97.94 71 PHE A O 1
ATOM 532 N N . VAL A 1 72 ? 13.475 2.806 -4.041 1.00 97.38 72 VAL A N 1
ATOM 533 C CA . VAL A 1 72 ? 13.551 4.063 -4.786 1.00 97.38 72 VAL A CA 1
ATOM 534 C C . VAL A 1 72 ? 13.467 5.216 -3.798 1.00 97.38 72 VAL A C 1
ATOM 536 O O . VAL A 1 72 ? 12.432 5.422 -3.166 1.00 97.38 72 VAL A O 1
ATOM 539 N N . ASP A 1 73 ? 14.555 5.972 -3.681 1.00 95.69 73 ASP A N 1
ATOM 540 C CA . ASP A 1 73 ? 14.566 7.203 -2.896 1.00 95.69 73 ASP A CA 1
ATOM 541 C C . ASP A 1 73 ? 13.817 8.306 -3.648 1.00 95.69 73 ASP A C 1
ATOM 543 O O . ASP A 1 73 ? 14.233 8.731 -4.729 1.00 95.69 73 ASP A O 1
ATOM 547 N N . VAL A 1 74 ? 12.737 8.815 -3.061 1.00 95.44 74 VAL A N 1
ATOM 548 C CA . VAL A 1 74 ? 11.938 9.893 -3.658 1.00 95.44 74 VAL A CA 1
ATOM 549 C C . VAL A 1 74 ? 12.637 11.254 -3.639 1.00 95.44 74 VAL A C 1
ATOM 551 O O . VAL A 1 74 ? 12.145 12.206 -4.249 1.00 95.44 74 VAL A O 1
ATOM 554 N N . ARG A 1 75 ? 13.792 11.379 -2.972 1.00 93.19 75 ARG A N 1
ATOM 555 C CA . ARG A 1 75 ? 14.674 12.560 -3.027 1.00 93.19 75 ARG A CA 1
ATOM 556 C C . ARG A 1 75 ? 15.677 12.504 -4.185 1.00 93.19 75 ARG A C 1
ATOM 558 O O . ARG A 1 75 ? 16.205 13.540 -4.583 1.00 93.19 75 ARG A O 1
ATOM 565 N N . ALA A 1 76 ? 15.882 11.333 -4.783 1.00 94.00 76 ALA A N 1
ATOM 566 C CA . ALA A 1 76 ? 16.627 11.175 -6.027 1.00 94.00 76 ALA A CA 1
ATOM 567 C C . ALA A 1 76 ? 15.705 11.382 -7.253 1.00 94.00 76 ALA A C 1
ATOM 569 O O . ALA A 1 76 ? 14.489 11.557 -7.105 1.00 94.00 76 ALA A O 1
ATOM 570 N N . PRO A 1 77 ? 16.244 11.430 -8.484 1.00 94.75 77 PRO A N 1
ATOM 571 C CA . PRO A 1 77 ? 15.427 11.310 -9.689 1.00 94.75 77 PRO A CA 1
ATOM 572 C C . PRO A 1 77 ? 14.691 9.962 -9.721 1.00 94.75 77 PRO A C 1
ATOM 574 O O . PRO A 1 77 ? 15.317 8.911 -9.582 1.00 94.75 77 PRO A O 1
ATOM 577 N N . LEU A 1 78 ? 13.368 9.991 -9.917 1.00 96.81 78 LEU A N 1
ATOM 578 C CA . LEU A 1 78 ? 12.555 8.776 -10.016 1.00 96.81 78 LEU A CA 1
ATOM 579 C C . LEU A 1 78 ? 12.890 8.004 -11.307 1.00 96.81 78 LEU A C 1
ATOM 581 O O . LEU A 1 78 ? 13.140 8.625 -12.346 1.00 96.81 78 LEU A O 1
ATOM 585 N N . PRO A 1 79 ? 12.894 6.659 -11.276 1.00 96.75 79 PRO A N 1
ATOM 586 C CA . PRO A 1 79 ? 13.247 5.855 -12.437 1.00 96.75 79 PRO A CA 1
ATOM 587 C C . PRO A 1 79 ? 12.221 6.034 -13.559 1.00 96.75 79 PRO A C 1
ATOM 589 O O . PRO A 1 79 ? 11.021 6.181 -13.323 1.00 96.75 79 PRO A O 1
ATOM 592 N N . THR A 1 80 ? 12.688 5.986 -14.806 1.00 96.06 80 THR A N 1
ATOM 593 C CA . THR A 1 80 ? 11.788 6.008 -15.965 1.00 96.06 80 THR A CA 1
ATOM 594 C C . THR A 1 80 ? 11.050 4.677 -16.069 1.00 96.06 80 THR A C 1
ATOM 596 O O . THR A 1 80 ? 11.680 3.626 -16.146 1.00 96.06 80 THR A O 1
ATOM 599 N N . LEU A 1 81 ? 9.720 4.734 -16.104 1.00 96.19 81 LEU A N 1
ATOM 600 C CA . LEU A 1 81 ? 8.860 3.563 -16.270 1.00 96.19 81 LEU A CA 1
ATOM 601 C C . LEU A 1 81 ? 8.714 3.207 -17.751 1.00 96.19 81 LEU A C 1
ATOM 603 O O . LEU A 1 81 ? 8.508 4.099 -18.582 1.00 96.19 81 LEU A O 1
ATOM 607 N N . ARG A 1 82 ? 8.798 1.914 -18.077 1.00 94.12 82 ARG A N 1
ATOM 608 C CA . ARG A 1 82 ? 8.696 1.409 -19.454 1.00 94.12 82 ARG A CA 1
ATOM 609 C C . ARG A 1 82 ? 7.649 0.297 -19.550 1.00 94.12 82 ARG A C 1
ATOM 611 O O . ARG A 1 82 ? 7.284 -0.344 -18.566 1.00 94.12 82 ARG A O 1
ATOM 618 N N . GLU A 1 83 ? 7.127 0.048 -20.743 1.00 89.69 83 GLU A N 1
ATOM 619 C CA . GLU A 1 83 ? 6.136 -1.024 -20.938 1.00 89.69 83 GLU A CA 1
ATOM 620 C C . GLU A 1 83 ? 6.755 -2.425 -20.802 1.00 89.69 83 GLU A C 1
ATOM 622 O O . GLU A 1 83 ? 6.124 -3.348 -20.273 1.00 89.69 83 GLU A O 1
ATOM 627 N N . ASP A 1 84 ? 8.009 -2.559 -21.233 1.00 87.50 84 ASP A N 1
ATOM 628 C CA . ASP A 1 84 ? 8.791 -3.795 -21.280 1.00 87.50 84 ASP A CA 1
ATOM 629 C C . ASP A 1 84 ? 9.547 -4.104 -19.978 1.00 87.50 84 ASP A C 1
ATOM 631 O O . ASP A 1 84 ? 10.204 -5.139 -19.878 1.00 87.50 84 ASP A O 1
ATOM 635 N N . ASP A 1 85 ? 9.435 -3.247 -18.960 1.00 92.56 85 ASP A N 1
ATOM 636 C CA . ASP A 1 85 ? 10.078 -3.484 -17.672 1.00 92.56 85 ASP A CA 1
ATOM 637 C C . ASP A 1 85 ? 9.431 -4.636 -16.871 1.00 92.56 85 ASP A C 1
ATOM 639 O O . ASP A 1 85 ? 8.275 -5.039 -17.065 1.00 92.56 85 ASP A O 1
ATOM 643 N N . ASP A 1 86 ? 10.201 -5.150 -15.911 1.00 94.81 86 ASP A N 1
ATOM 644 C CA . ASP A 1 86 ? 9.778 -6.181 -14.960 1.00 94.81 86 ASP A CA 1
ATOM 645 C C . ASP A 1 86 ? 8.960 -5.609 -13.778 1.00 94.81 86 ASP A C 1
ATOM 647 O O . ASP A 1 86 ? 8.672 -6.311 -12.804 1.00 94.81 86 ASP A O 1
ATOM 651 N N . VAL A 1 87 ? 8.565 -4.331 -13.828 1.00 97.69 87 VAL A N 1
ATOM 652 C CA . VAL A 1 87 ? 7.827 -3.683 -12.738 1.00 97.69 87 VAL A CA 1
ATOM 653 C C . VAL A 1 87 ? 6.393 -4.194 -12.732 1.00 97.69 87 VAL A C 1
ATOM 655 O O . VAL A 1 87 ? 5.648 -4.048 -13.700 1.00 97.69 87 VAL A O 1
ATOM 658 N N . ARG A 1 88 ? 5.976 -4.802 -11.624 1.00 97.56 88 ARG A N 1
ATOM 659 C CA . ARG A 1 88 ? 4.583 -5.191 -11.374 1.00 97.56 88 ARG A CA 1
ATOM 660 C C . ARG A 1 88 ? 3.792 -4.066 -10.720 1.00 97.56 88 ARG A C 1
ATOM 662 O O . ARG A 1 88 ? 2.600 -3.917 -10.996 1.00 97.56 88 ARG A O 1
ATOM 669 N N . GLY A 1 89 ? 4.446 -3.274 -9.882 1.00 98.38 89 GLY A N 1
ATOM 670 C CA . GLY A 1 89 ? 3.796 -2.206 -9.145 1.00 98.38 89 GLY A CA 1
ATOM 671 C C . GLY A 1 89 ? 4.740 -1.410 -8.260 1.00 98.38 89 GLY A C 1
ATOM 672 O O . GLY A 1 89 ? 5.955 -1.601 -8.302 1.00 98.38 89 GLY A O 1
ATOM 673 N N . ALA A 1 90 ? 4.160 -0.529 -7.456 1.00 98.75 90 ALA A N 1
ATOM 674 C CA . ALA A 1 90 ? 4.865 0.250 -6.450 1.00 98.75 90 ALA A CA 1
ATOM 675 C C . ALA A 1 90 ? 4.189 0.135 -5.084 1.00 98.75 90 ALA A C 1
ATOM 677 O O . ALA A 1 90 ? 2.968 0.004 -4.989 1.00 98.75 90 ALA A O 1
ATOM 678 N N . LEU A 1 91 ? 5.009 0.225 -4.041 1.00 98.75 91 LEU A N 1
ATOM 679 C CA . LEU A 1 91 ? 4.592 0.300 -2.651 1.00 98.75 91 LEU A CA 1
ATOM 680 C C . LEU A 1 91 ? 5.042 1.641 -2.075 1.00 98.75 91 LEU A C 1
ATOM 682 O O . LEU A 1 91 ? 6.231 1.965 -2.108 1.00 98.75 91 LEU A O 1
ATOM 686 N N . VAL A 1 92 ? 4.090 2.382 -1.520 1.00 97.62 92 VAL A N 1
ATOM 687 C CA . VAL A 1 92 ? 4.339 3.581 -0.724 1.00 97.62 92 VAL A CA 1
ATOM 688 C C . VAL A 1 92 ? 3.994 3.281 0.725 1.00 97.62 92 VAL A C 1
ATOM 690 O O . VAL A 1 92 ? 2.855 2.939 1.034 1.00 97.62 92 VAL A O 1
ATOM 693 N N . TRP A 1 93 ? 4.981 3.419 1.603 1.00 96.00 93 TRP A N 1
ATOM 694 C CA . TRP A 1 93 ? 4.796 3.344 3.047 1.00 96.00 93 TRP A CA 1
ATOM 695 C C . TRP A 1 93 ? 5.863 4.208 3.708 1.00 96.00 93 TRP A C 1
ATOM 697 O O . TRP A 1 93 ? 6.968 3.755 4.008 1.00 96.00 93 TRP A O 1
ATOM 707 N N . PHE A 1 94 ? 5.552 5.491 3.840 1.00 93.06 94 PHE A N 1
ATOM 708 C CA . PHE A 1 94 ? 6.485 6.461 4.383 1.00 93.06 94 PHE A CA 1
ATOM 709 C C . PHE A 1 94 ? 6.228 6.739 5.860 1.00 93.06 94 PHE A C 1
ATOM 711 O O . PHE A 1 94 ? 5.094 6.674 6.325 1.00 93.06 94 PHE A O 1
ATOM 718 N N . ASP A 1 95 ? 7.272 7.194 6.546 1.00 83.81 95 ASP A N 1
ATOM 719 C CA . ASP A 1 95 ? 7.142 7.797 7.866 1.00 83.81 95 ASP A CA 1
ATOM 720 C C . ASP A 1 95 ? 6.818 9.297 7.740 1.00 83.81 95 ASP A C 1
ATOM 722 O O . ASP A 1 95 ? 7.479 10.048 7.003 1.00 83.81 95 ASP A O 1
ATOM 726 N N . GLY A 1 96 ? 5.787 9.748 8.457 1.00 78.00 96 GLY A N 1
ATOM 727 C CA . GLY A 1 96 ? 5.292 11.131 8.430 1.00 78.00 96 GLY A CA 1
ATOM 728 C C . GLY A 1 96 ? 4.473 11.480 7.178 1.00 78.00 96 GLY A C 1
ATOM 729 O O . GLY A 1 96 ? 4.221 10.628 6.336 1.00 78.00 96 GLY A O 1
ATOM 730 N N . ALA A 1 97 ? 4.067 12.747 7.043 1.00 71.56 97 ALA A N 1
ATOM 731 C CA . ALA A 1 97 ? 3.151 13.191 5.976 1.00 71.56 97 ALA A CA 1
ATOM 732 C C . ALA A 1 97 ? 3.754 14.208 4.979 1.00 71.56 97 ALA A C 1
ATOM 734 O O . ALA A 1 97 ? 3.157 14.485 3.941 1.00 71.56 97 ALA A O 1
ATOM 735 N N . SER A 1 98 ? 4.926 14.787 5.269 1.00 77.69 98 SER A N 1
ATOM 736 C CA . SER A 1 98 ? 5.505 15.884 4.472 1.00 77.69 98 SER A CA 1
ATOM 737 C C . SER A 1 98 ? 6.599 15.406 3.524 1.00 77.69 98 SER A C 1
ATOM 739 O O . SER A 1 98 ? 7.497 14.682 3.946 1.00 77.69 98 SER A O 1
ATOM 741 N N . ARG A 1 99 ? 6.562 15.865 2.266 1.00 89.12 99 ARG A N 1
ATOM 742 C CA . ARG A 1 99 ? 7.564 15.569 1.229 1.00 89.12 99 ARG A CA 1
ATOM 743 C C . ARG A 1 99 ? 8.011 16.844 0.536 1.00 89.12 99 ARG A C 1
ATOM 745 O O . ARG A 1 99 ? 7.233 17.779 0.384 1.00 89.12 99 ARG A O 1
ATOM 752 N N . GLU A 1 100 ? 9.246 16.852 0.045 1.00 86.12 100 GLU A N 1
ATOM 753 C CA . GLU A 1 100 ? 9.788 18.010 -0.679 1.00 86.12 100 GLU A CA 1
ATOM 754 C C . GLU A 1 100 ? 9.172 18.183 -2.070 1.00 86.12 100 GLU A C 1
ATOM 756 O O . GLU A 1 100 ? 8.992 19.305 -2.537 1.00 86.12 100 GLU A O 1
ATOM 761 N N . ARG A 1 101 ? 8.865 17.072 -2.754 1.00 90.12 101 ARG A N 1
ATOM 762 C CA . ARG A 1 101 ? 8.410 17.072 -4.157 1.00 90.12 101 ARG A CA 1
ATOM 763 C C . ARG A 1 101 ? 7.163 16.200 -4.365 1.00 90.12 101 ARG A C 1
ATOM 765 O O . ARG A 1 101 ? 7.177 15.320 -5.225 1.00 90.12 101 ARG A O 1
ATOM 772 N N . PRO A 1 102 ? 6.078 16.427 -3.602 1.00 92.38 102 PRO A N 1
ATOM 773 C CA . PRO A 1 102 ? 4.901 15.561 -3.605 1.00 92.38 102 PRO A CA 1
ATOM 774 C C . PRO A 1 102 ? 4.264 15.407 -4.990 1.00 92.38 102 PRO A C 1
ATOM 776 O O . PRO A 1 102 ? 3.931 14.295 -5.385 1.00 92.38 102 PRO A O 1
ATOM 779 N N . GLY A 1 103 ? 4.161 16.498 -5.758 1.00 94.44 103 GLY A N 1
ATOM 780 C CA . GLY A 1 103 ? 3.582 16.459 -7.103 1.00 94.44 103 GLY A CA 1
ATOM 781 C C . GLY A 1 103 ? 4.357 15.556 -8.063 1.00 94.44 103 GLY A C 1
ATOM 782 O O . GLY A 1 103 ? 3.748 14.754 -8.755 1.00 94.44 103 GLY A O 1
ATOM 783 N N . GLN A 1 104 ? 5.697 15.586 -8.029 1.00 95.25 104 GLN A N 1
ATOM 784 C CA . GLN A 1 104 ? 6.526 14.718 -8.881 1.00 95.25 104 GLN A CA 1
ATOM 785 C C . GLN A 1 104 ? 6.345 13.234 -8.542 1.00 95.25 104 GLN A C 1
ATOM 787 O O . GLN A 1 104 ? 6.355 12.394 -9.438 1.00 95.25 104 GLN A O 1
ATOM 792 N N . ILE A 1 105 ? 6.177 12.914 -7.255 1.00 96.88 105 ILE A N 1
ATOM 793 C CA . ILE A 1 105 ? 5.922 11.543 -6.798 1.00 96.88 105 ILE A CA 1
ATOM 794 C C . ILE A 1 105 ? 4.548 11.084 -7.290 1.00 96.88 105 ILE A C 1
ATOM 796 O O . ILE A 1 105 ? 4.432 9.996 -7.848 1.00 96.88 105 ILE A O 1
ATOM 800 N N . ILE A 1 106 ? 3.519 11.916 -7.121 1.00 97.06 106 ILE A N 1
ATOM 801 C CA . ILE A 1 106 ? 2.149 11.573 -7.515 1.00 97.06 106 ILE A CA 1
ATOM 802 C C . ILE A 1 106 ? 2.025 11.440 -9.032 1.00 97.06 106 ILE A C 1
ATOM 804 O O . ILE A 1 106 ? 1.488 10.439 -9.489 1.00 97.06 106 ILE A O 1
ATOM 808 N N . ASP A 1 107 ? 2.582 12.367 -9.812 1.00 97.19 107 ASP A N 1
ATOM 809 C CA . ASP A 1 107 ? 2.544 12.295 -11.277 1.00 97.19 107 ASP A CA 1
ATOM 810 C C . ASP A 1 107 ? 3.263 11.030 -11.793 1.00 97.19 107 ASP A C 1
ATOM 812 O O . ASP A 1 107 ? 2.839 10.395 -12.763 1.00 97.19 107 ASP A O 1
ATOM 816 N N . TRP A 1 108 ? 4.340 10.612 -11.118 1.00 98.06 108 TRP A N 1
ATOM 817 C CA . TRP A 1 108 ? 5.035 9.361 -11.421 1.00 98.06 108 TRP A CA 1
ATOM 818 C C . TRP A 1 108 ? 4.196 8.121 -11.072 1.00 98.06 108 TRP A C 1
ATOM 820 O O . TRP A 1 108 ? 4.155 7.169 -11.855 1.00 98.06 108 TRP A O 1
ATOM 830 N N . LEU A 1 109 ? 3.488 8.137 -9.938 1.00 98.38 109 LEU A N 1
ATOM 831 C CA . LEU A 1 109 ? 2.549 7.079 -9.548 1.00 98.38 109 LEU A CA 1
ATOM 832 C C . LEU A 1 109 ? 1.333 7.014 -10.483 1.00 98.38 109 LEU A C 1
ATOM 834 O O . LEU A 1 109 ? 0.868 5.922 -10.809 1.00 98.38 109 LEU A O 1
ATOM 838 N N . ASP A 1 110 ? 0.850 8.156 -10.970 1.00 97.62 110 ASP A N 1
ATOM 839 C CA . ASP A 1 110 ? -0.208 8.212 -11.977 1.00 97.62 110 ASP A CA 1
ATOM 840 C C . ASP A 1 110 ? 0.244 7.536 -13.275 1.00 97.62 110 ASP A C 1
ATOM 842 O O . ASP A 1 110 ? -0.466 6.679 -13.806 1.00 97.62 110 ASP A O 1
ATOM 846 N N . ARG A 1 111 ? 1.468 7.824 -13.732 1.00 97.88 111 ARG A N 1
ATOM 847 C CA . ARG A 1 111 ? 2.048 7.156 -14.903 1.00 97.88 111 ARG A CA 1
ATOM 848 C C . ARG A 1 111 ? 2.250 5.654 -14.686 1.00 97.88 111 ARG A C 1
ATOM 850 O O . ARG A 1 111 ? 2.101 4.869 -15.622 1.00 97.88 111 ARG A O 1
ATOM 857 N N . LEU A 1 112 ? 2.571 5.235 -13.463 1.00 98.25 112 LEU A N 1
ATOM 858 C CA . LEU A 1 112 ? 2.642 3.822 -13.092 1.00 98.25 112 LEU A CA 1
ATOM 859 C C . LEU A 1 112 ? 1.278 3.137 -13.256 1.00 98.25 112 LEU A C 1
ATOM 861 O O . LEU A 1 112 ? 1.201 2.061 -13.848 1.00 98.25 112 LEU A O 1
ATOM 865 N N . LEU A 1 113 ? 0.197 3.768 -12.804 1.00 98.06 113 LEU A N 1
ATOM 866 C CA . LEU A 1 113 ? -1.156 3.243 -12.995 1.00 98.06 113 LEU A CA 1
ATOM 867 C C . LEU A 1 113 ? -1.604 3.274 -14.468 1.00 98.06 113 LEU A C 1
ATOM 869 O O . LEU A 1 113 ? -2.296 2.353 -14.900 1.00 98.06 113 LEU A O 1
ATOM 873 N N . ASP A 1 114 ? -1.183 4.270 -15.256 1.00 97.62 114 ASP A N 1
ATOM 874 C CA . ASP A 1 114 ? -1.474 4.347 -16.701 1.00 97.62 114 ASP A CA 1
ATOM 875 C C . ASP A 1 114 ? -0.870 3.172 -17.480 1.00 97.62 114 ASP A C 1
ATOM 877 O O . ASP A 1 114 ? -1.475 2.660 -18.418 1.00 97.62 114 ASP A O 1
ATOM 881 N N . LEU A 1 115 ? 0.288 2.675 -17.036 1.00 97.06 115 LEU A N 1
ATOM 882 C CA . LEU A 1 115 ? 0.927 1.463 -17.561 1.00 97.06 115 LEU A CA 1
ATOM 883 C C . LEU A 1 115 ? 0.265 0.161 -17.058 1.00 97.06 115 LEU A C 1
ATOM 885 O O . LEU A 1 115 ? 0.813 -0.930 -17.238 1.00 97.06 115 LEU A O 1
ATOM 889 N N . GLY A 1 116 ? -0.883 0.252 -16.378 1.00 96.44 116 GLY A N 1
ATOM 890 C CA . GLY A 1 116 ? -1.633 -0.885 -15.841 1.00 96.44 116 GLY A CA 1
ATOM 891 C C . GLY A 1 116 ? -0.968 -1.571 -14.643 1.00 96.44 116 GLY A C 1
ATOM 892 O O . GLY A 1 116 ? -1.328 -2.704 -14.300 1.00 96.44 116 GLY A O 1
ATOM 893 N N . ARG A 1 117 ? 0.023 -0.923 -14.019 1.00 98.00 117 ARG A N 1
ATOM 894 C CA . ARG A 1 117 ? 0.736 -1.460 -12.852 1.00 98.00 117 ARG A CA 1
ATOM 895 C C . ARG A 1 117 ? -0.102 -1.281 -11.595 1.00 98.00 117 ARG A C 1
ATOM 897 O O . ARG A 1 117 ? -1.068 -0.525 -11.580 1.00 98.00 117 ARG A O 1
ATOM 904 N N . LYS A 1 118 ? 0.259 -2.006 -10.540 1.00 98.44 118 LYS A N 1
ATOM 905 C CA . LYS A 1 118 ? -0.475 -1.978 -9.271 1.00 98.44 118 LYS A CA 1
ATOM 906 C C . LYS A 1 118 ? 0.169 -1.023 -8.274 1.00 98.44 118 LYS A C 1
ATOM 908 O O . LYS A 1 118 ? 1.388 -0.870 -8.277 1.00 98.44 118 LYS A O 1
ATOM 913 N N . LEU A 1 119 ? -0.628 -0.421 -7.404 1.00 98.75 119 LEU A N 1
ATOM 914 C CA . LEU A 1 119 ? -0.144 0.499 -6.380 1.00 98.75 119 LEU A CA 1
ATOM 915 C C . LEU A 1 119 ? -0.732 0.143 -5.018 1.00 98.75 119 LEU A C 1
ATOM 917 O O . LEU A 1 119 ? -1.949 0.106 -4.849 1.00 98.75 119 LEU A O 1
ATOM 921 N N . VAL A 1 120 ? 0.142 -0.079 -4.040 1.00 98.75 120 VAL A N 1
ATOM 922 C CA . VAL A 1 120 ? -0.250 -0.161 -2.633 1.00 98.75 120 VAL A CA 1
ATOM 923 C C . VAL A 1 120 ? 0.246 1.075 -1.903 1.00 98.75 120 VAL A C 1
ATOM 925 O O . VAL A 1 120 ? 1.422 1.423 -1.993 1.00 98.75 120 VAL A O 1
ATOM 928 N N . VAL A 1 121 ? -0.653 1.720 -1.167 1.00 98.00 121 VAL A N 1
ATOM 929 C CA . VAL A 1 121 ? -0.345 2.866 -0.310 1.00 98.00 121 VAL A CA 1
ATOM 930 C C . VAL A 1 121 ? -0.747 2.524 1.117 1.00 98.00 121 VAL A C 1
ATOM 932 O O . VAL A 1 121 ? -1.902 2.192 1.378 1.00 98.00 121 VAL A O 1
ATOM 935 N N . VAL A 1 122 ? 0.202 2.612 2.041 1.00 97.19 122 VAL A N 1
ATOM 936 C CA . VAL A 1 122 ? -0.047 2.530 3.480 1.00 97.19 122 VAL A CA 1
ATOM 937 C C . VAL A 1 122 ? 0.263 3.896 4.081 1.00 97.19 122 VAL A C 1
ATOM 939 O O . VAL A 1 122 ? 1.389 4.382 3.981 1.00 97.19 122 VAL A O 1
ATOM 942 N N . GLY A 1 123 ? -0.754 4.520 4.667 1.00 94.25 123 GLY A N 1
ATOM 943 C CA . GLY A 1 123 ? -0.725 5.899 5.131 1.00 94.25 123 GLY A CA 1
ATOM 944 C C . GLY A 1 123 ? -1.012 6.899 4.011 1.00 94.25 123 GLY A C 1
ATOM 945 O O . GLY A 1 123 ? -1.997 6.778 3.277 1.00 94.25 123 GLY A O 1
ATOM 946 N N . GLU A 1 124 ? -0.149 7.907 3.915 1.00 92.12 124 GLU A N 1
ATOM 947 C CA . GLU A 1 124 ? -0.284 9.056 3.018 1.00 92.12 124 GLU A CA 1
ATOM 948 C C . GLU A 1 124 ? 0.984 9.242 2.175 1.00 92.12 124 GLU A C 1
ATOM 950 O O . GLU A 1 124 ? 2.091 8.857 2.563 1.00 92.12 124 GLU A O 1
ATOM 955 N N . ILE A 1 125 ? 0.829 9.873 1.015 1.00 92.06 125 ILE A N 1
ATOM 956 C CA . ILE A 1 125 ? 1.926 10.166 0.089 1.00 92.06 125 ILE A CA 1
ATOM 957 C C . ILE A 1 125 ? 2.466 11.577 0.345 1.00 92.06 125 ILE A C 1
ATOM 959 O O . ILE A 1 125 ? 3.681 11.779 0.376 1.00 92.06 125 ILE A O 1
ATOM 963 N N . ALA A 1 126 ? 1.569 12.557 0.479 1.00 85.94 126 ALA A N 1
ATOM 964 C CA . ALA A 1 126 ? 1.861 13.965 0.231 1.00 85.94 126 ALA A CA 1
ATOM 965 C C . ALA A 1 126 ? 0.922 14.943 0.974 1.00 85.94 126 ALA A C 1
ATOM 967 O O . ALA A 1 126 ? 0.636 16.034 0.462 1.00 85.94 126 ALA A O 1
ATOM 968 N N . GLY A 1 127 ? 0.449 14.566 2.164 1.00 82.44 127 GLY A N 1
ATOM 969 C CA . GLY A 1 127 ? -0.464 15.362 2.994 1.00 82.44 127 GLY A CA 1
ATOM 970 C C . GLY A 1 127 ? -1.938 14.955 2.896 1.00 82.44 127 GLY A C 1
ATOM 971 O O . GLY A 1 127 ? -2.817 15.723 3.304 1.00 82.44 127 GLY A O 1
ATOM 972 N N . GLY A 1 128 ? -2.221 13.787 2.317 1.00 86.12 128 GLY A N 1
ATOM 973 C CA . GLY A 1 128 ? -3.527 13.151 2.359 1.00 86.12 128 GLY A CA 1
ATOM 974 C C . GLY A 1 128 ? -4.602 14.009 1.702 1.00 86.12 128 GLY A C 1
ATOM 975 O O . GLY A 1 128 ? -4.469 14.481 0.572 1.00 86.12 128 GLY A O 1
ATOM 976 N N . ALA A 1 129 ? -5.692 14.242 2.430 1.00 85.00 129 ALA A N 1
ATOM 977 C CA . ALA A 1 129 ? -6.847 14.975 1.922 1.00 85.00 129 ALA A CA 1
ATOM 978 C C . ALA A 1 129 ? -6.573 16.463 1.648 1.00 85.00 129 ALA A C 1
ATOM 980 O O . ALA A 1 129 ? -7.322 17.101 0.907 1.00 85.00 129 ALA A O 1
ATOM 981 N N . GLY A 1 130 ? -5.501 17.015 2.228 1.00 85.81 130 GLY A N 1
ATOM 982 C CA . GLY A 1 130 ? -5.048 18.381 1.965 1.00 85.81 130 GLY A CA 1
ATOM 983 C C . GLY A 1 130 ? -4.385 18.549 0.596 1.00 85.81 130 GLY A C 1
ATOM 984 O O . GLY A 1 130 ? -4.176 19.680 0.160 1.00 85.81 130 GLY A O 1
ATOM 985 N N . ASN A 1 131 ? -4.072 17.449 -0.099 1.00 91.38 131 ASN A N 1
ATOM 986 C CA . ASN A 1 131 ? -3.424 17.463 -1.403 1.00 91.38 131 ASN A CA 1
ATOM 987 C C . ASN A 1 131 ? -4.380 16.980 -2.514 1.00 91.38 131 ASN A C 1
ATOM 989 O O . ASN A 1 131 ? -4.649 15.783 -2.636 1.00 91.38 131 ASN A O 1
ATOM 993 N N . PRO A 1 132 ? -4.857 17.875 -3.401 1.00 93.50 132 PRO A N 1
ATOM 994 C CA . PRO A 1 132 ? -5.778 17.495 -4.470 1.00 93.50 132 PRO A CA 1
ATOM 995 C C . PRO A 1 132 ? -5.216 16.473 -5.466 1.00 93.50 132 PRO A C 1
ATOM 997 O O . PRO A 1 132 ? -5.999 15.784 -6.118 1.00 93.50 132 PRO A O 1
ATOM 1000 N N . GLN A 1 133 ? -3.891 16.389 -5.644 1.00 94.69 133 GLN A N 1
ATOM 1001 C CA . GLN A 1 133 ? -3.284 15.377 -6.516 1.00 94.69 133 GLN A CA 1
ATOM 1002 C C . GLN A 1 133 ? -3.389 13.988 -5.874 1.00 94.69 133 GLN A C 1
ATOM 1004 O O . GLN A 1 133 ? -3.759 13.032 -6.550 1.00 94.69 133 GLN A O 1
ATOM 1009 N N . GLU A 1 134 ? -3.158 13.892 -4.563 1.00 94.88 134 GLU A N 1
ATOM 1010 C CA . GLU A 1 134 ? -3.269 12.633 -3.822 1.00 94.88 134 GLU A CA 1
ATOM 1011 C C . GLU A 1 134 ? -4.714 12.127 -3.799 1.00 94.88 134 GLU A C 1
ATOM 1013 O O . GLU A 1 134 ? -4.963 10.960 -4.092 1.00 94.88 134 GLU A O 1
ATOM 1018 N N . VAL A 1 135 ? -5.687 13.018 -3.574 1.00 96.00 135 VAL A N 1
ATOM 1019 C CA . VAL A 1 135 ? -7.119 12.672 -3.640 1.00 96.00 135 VAL A CA 1
ATOM 1020 C C . VAL A 1 135 ? -7.495 12.084 -5.008 1.00 96.00 135 VAL A C 1
ATOM 1022 O O . VAL A 1 135 ? -8.222 11.088 -5.077 1.00 96.00 135 VAL A O 1
ATOM 1025 N N . ARG A 1 136 ? -6.989 12.656 -6.111 1.00 96.25 136 ARG A N 1
ATOM 1026 C CA . ARG A 1 136 ? -7.233 12.121 -7.463 1.00 96.25 136 ARG A CA 1
ATOM 1027 C C . ARG A 1 136 ? -6.578 10.760 -7.672 1.00 96.25 136 ARG A C 1
ATOM 1029 O O . ARG A 1 136 ? -7.237 9.862 -8.192 1.00 96.25 136 ARG A O 1
ATOM 1036 N N . LEU A 1 137 ? -5.329 10.588 -7.242 1.00 97.50 137 LEU A N 1
ATOM 1037 C CA . LEU A 1 137 ? -4.622 9.312 -7.346 1.00 97.50 137 LEU A CA 1
ATOM 1038 C C . LEU A 1 137 ? -5.356 8.210 -6.562 1.00 97.50 137 LEU A C 1
ATOM 1040 O O . LEU A 1 137 ? -5.634 7.142 -7.105 1.00 97.50 137 LEU A O 1
ATOM 1044 N N . LEU A 1 138 ? -5.754 8.483 -5.315 1.00 97.12 138 LEU A N 1
ATOM 1045 C CA . LEU A 1 138 ? -6.501 7.537 -4.480 1.00 97.12 138 LEU A CA 1
ATOM 1046 C C . LEU A 1 138 ? -7.897 7.225 -5.044 1.00 97.12 138 LEU A C 1
ATOM 1048 O O . LEU A 1 138 ? -8.364 6.090 -4.934 1.00 97.12 138 LEU A O 1
ATOM 1052 N N . THR A 1 139 ? -8.526 8.170 -5.750 1.00 97.44 139 THR A N 1
ATOM 1053 C CA . THR A 1 139 ? -9.781 7.912 -6.480 1.00 97.44 139 THR A CA 1
ATOM 1054 C C . THR A 1 139 ? -9.601 6.802 -7.518 1.00 97.44 139 THR A C 1
ATOM 1056 O O . THR A 1 139 ? -10.487 5.961 -7.656 1.00 97.44 139 THR A O 1
ATOM 1059 N N . ARG A 1 140 ? -8.441 6.716 -8.189 1.00 97.38 140 ARG A N 1
ATOM 1060 C CA . ARG A 1 140 ? -8.127 5.623 -9.132 1.00 97.38 140 ARG A CA 1
ATOM 1061 C C . ARG A 1 140 ? -7.976 4.264 -8.447 1.00 97.38 140 ARG A C 1
ATOM 1063 O O . ARG A 1 140 ? -8.229 3.240 -9.076 1.00 97.38 140 ARG A O 1
ATOM 1070 N N . LEU A 1 141 ? -7.614 4.250 -7.163 1.00 97.44 141 LEU A N 1
ATOM 1071 C CA . LEU A 1 141 ? -7.603 3.047 -6.322 1.00 97.44 141 LEU A CA 1
ATOM 1072 C C . LEU A 1 141 ? -8.985 2.710 -5.743 1.00 97.44 141 LEU A C 1
ATOM 1074 O O . LEU A 1 141 ? -9.109 1.743 -4.994 1.00 97.44 141 LEU A O 1
ATOM 1078 N N . GLY A 1 142 ? -10.021 3.479 -6.090 1.00 97.50 142 GLY A N 1
ATOM 1079 C CA . GLY A 1 142 ? -11.375 3.286 -5.586 1.00 97.50 142 GLY A CA 1
ATOM 1080 C C . GLY A 1 142 ? -11.610 3.900 -4.213 1.00 97.50 142 GLY A C 1
ATOM 1081 O O . GLY A 1 142 ? -12.496 3.433 -3.504 1.00 97.50 142 GLY A O 1
ATOM 1082 N N . VAL A 1 143 ? -10.846 4.928 -3.835 1.00 97.31 143 VAL A N 1
ATOM 1083 C CA . VAL A 1 143 ? -10.965 5.617 -2.544 1.00 97.31 143 VAL A CA 1
ATOM 1084 C C . VAL A 1 143 ? -11.381 7.067 -2.744 1.00 97.31 143 VAL A C 1
ATOM 1086 O O . VAL A 1 143 ? -10.674 7.862 -3.354 1.00 97.31 143 VAL A O 1
ATOM 1089 N N . ARG A 1 144 ? -12.518 7.441 -2.165 1.00 95.75 144 ARG A N 1
ATOM 1090 C CA . ARG A 1 144 ? -12.953 8.829 -2.026 1.00 95.75 144 ARG A CA 1
ATOM 1091 C C . ARG A 1 144 ? -12.494 9.352 -0.673 1.00 95.75 144 ARG A C 1
ATOM 1093 O O . ARG A 1 144 ? -13.127 9.069 0.343 1.00 95.75 144 ARG A O 1
ATOM 1100 N N . LEU A 1 145 ? -11.406 10.109 -0.679 1.00 93.75 145 LEU A N 1
ATOM 1101 C CA . LEU A 1 145 ? -10.869 10.770 0.504 1.00 93.75 145 LEU A CA 1
ATOM 1102 C C . LEU A 1 145 ? -11.540 12.137 0.707 1.00 93.75 145 LEU A C 1
ATOM 1104 O O . LEU A 1 145 ? -11.793 12.854 -0.262 1.00 93.75 145 LEU A O 1
ATOM 1108 N N . THR A 1 146 ? -11.839 12.494 1.954 1.00 90.31 146 THR A N 1
ATOM 1109 C CA . THR A 1 146 ? -12.408 13.801 2.320 1.00 90.31 146 THR A CA 1
ATOM 1110 C C . THR A 1 146 ? -11.462 14.562 3.253 1.00 90.31 146 THR A C 1
ATOM 1112 O O . THR A 1 146 ? -10.664 13.916 3.932 1.00 90.31 146 THR A O 1
ATOM 1115 N N . PRO A 1 147 ? -11.544 15.906 3.321 1.00 87.50 147 PRO A N 1
ATOM 1116 C CA . PRO A 1 147 ? -10.728 16.714 4.236 1.00 87.50 147 PRO A CA 1
ATOM 1117 C C . PRO A 1 147 ? -10.970 16.438 5.725 1.00 87.50 147 PRO A C 1
ATOM 1119 O O . PRO A 1 147 ? -10.155 16.833 6.556 1.00 87.50 147 PRO A O 1
ATOM 1122 N N . ASP A 1 148 ? -12.085 15.791 6.070 1.00 87.88 148 ASP A N 1
ATOM 1123 C CA . ASP A 1 148 ? -12.442 15.510 7.453 1.00 87.88 148 ASP A CA 1
ATOM 1124 C C . ASP A 1 148 ? -11.522 14.444 8.060 1.00 87.88 148 ASP A C 1
ATOM 1126 O O . ASP A 1 148 ? -11.222 13.412 7.452 1.00 87.88 148 ASP A O 1
ATOM 1130 N N . TYR A 1 149 ? -11.121 14.672 9.310 1.00 88.56 149 TYR A N 1
ATOM 1131 C CA . TYR A 1 149 ? -10.204 13.804 10.040 1.00 88.56 149 TYR A CA 1
ATOM 1132 C C . TYR A 1 149 ? -10.688 13.572 11.471 1.00 88.56 149 TYR A C 1
ATOM 1134 O O . TYR A 1 149 ? -11.100 14.502 12.169 1.00 88.56 149 TYR A O 1
ATOM 1142 N N . VAL A 1 150 ? -10.625 12.323 11.933 1.00 88.38 150 VAL A N 1
ATOM 1143 C CA . VAL A 1 150 ? -10.990 11.941 13.299 1.00 88.38 150 VAL A CA 1
ATOM 1144 C C . VAL A 1 150 ? -9.719 11.705 14.107 1.00 88.38 150 VAL A C 1
ATOM 1146 O O . VAL A 1 150 ? -9.168 10.609 14.121 1.00 88.38 150 VAL A O 1
ATOM 1149 N N . ALA A 1 151 ? -9.277 12.745 14.818 1.00 87.81 151 ALA A N 1
ATOM 1150 C CA . ALA A 1 151 ? -8.084 12.685 15.667 1.00 87.81 151 ALA A CA 1
ATOM 1151 C C . ALA A 1 151 ? -8.296 11.890 16.966 1.00 87.81 151 ALA A C 1
ATOM 1153 O O . ALA A 1 151 ? -7.356 11.320 17.511 1.00 87.81 151 ALA A O 1
ATOM 1154 N N . VAL A 1 152 ? -9.530 11.861 17.478 1.00 86.94 152 VAL A N 1
ATOM 1155 C CA . VAL A 1 152 ? -9.872 11.224 18.755 1.00 86.94 152 VAL A CA 1
ATOM 1156 C C . VAL A 1 152 ? -11.091 10.317 18.550 1.00 86.94 152 VAL A C 1
ATOM 1158 O O . VAL A 1 152 ? -12.232 10.775 18.660 1.00 86.94 152 VAL A O 1
ATOM 1161 N N . PRO A 1 153 ? -10.888 9.029 18.223 1.00 85.12 153 PRO A N 1
ATOM 1162 C CA . PRO A 1 153 ? -11.965 8.106 17.867 1.00 85.12 153 PRO A CA 1
ATOM 1163 C C . PRO A 1 153 ? -12.627 7.472 19.104 1.00 85.12 153 PRO A C 1
ATOM 1165 O O . PRO A 1 153 ? -12.766 6.253 19.211 1.00 85.12 153 PRO A O 1
ATOM 1168 N N . LEU A 1 154 ? -13.061 8.304 20.055 1.00 82.94 154 LEU A N 1
ATOM 1169 C CA . LEU A 1 154 ? -13.824 7.842 21.218 1.00 82.94 154 LEU A CA 1
ATOM 1170 C C . LEU A 1 154 ? -15.133 7.187 20.756 1.00 82.94 154 LEU A C 1
ATOM 1172 O O . LEU A 1 154 ? -15.866 7.746 19.941 1.00 82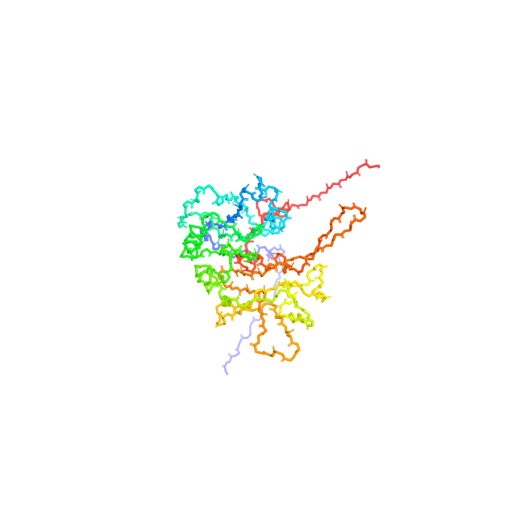.94 154 LEU A O 1
ATOM 1176 N N . ASN A 1 155 ? -15.424 6.000 21.293 1.00 83.94 155 ASN A N 1
ATOM 1177 C CA . ASN A 1 155 ? -16.594 5.174 20.965 1.00 83.94 155 ASN A CA 1
ATOM 1178 C C . ASN A 1 155 ? -16.666 4.665 19.515 1.00 83.94 155 ASN A C 1
ATOM 1180 O O . ASN A 1 155 ? -17.686 4.087 19.135 1.00 83.94 155 ASN A O 1
ATOM 1184 N N . ALA A 1 156 ? -15.619 4.852 18.708 1.00 88.06 156 ALA A N 1
ATOM 1185 C CA . ALA A 1 156 ? -15.553 4.255 17.382 1.00 88.06 156 ALA A CA 1
ATOM 1186 C C . ALA A 1 156 ? -15.416 2.730 17.493 1.00 88.06 156 ALA A C 1
ATOM 1188 O O . ALA A 1 156 ? -14.703 2.218 18.359 1.00 88.06 156 ALA A O 1
ATOM 1189 N N . ARG A 1 157 ? -16.110 2.002 16.620 1.00 88.38 157 ARG A N 1
ATOM 1190 C CA . ARG A 1 157 ? -16.074 0.540 16.553 1.00 88.38 157 ARG A CA 1
ATOM 1191 C C . ARG A 1 157 ? -15.670 0.101 15.159 1.00 88.38 157 ARG A C 1
ATOM 1193 O O . ARG A 1 157 ? -16.193 0.622 14.178 1.00 88.38 157 ARG A O 1
ATOM 1200 N N . ALA A 1 158 ? -14.753 -0.855 15.106 1.00 90.81 158 ALA A N 1
ATOM 1201 C CA . ALA A 1 158 ? -14.376 -1.530 13.880 1.00 90.81 158 ALA A CA 1
ATOM 1202 C C . ALA A 1 158 ? -15.437 -2.580 13.531 1.00 90.81 158 ALA A C 1
ATOM 1204 O O . ALA A 1 158 ? -15.818 -3.391 14.374 1.00 90.81 158 ALA A O 1
ATOM 1205 N N . GLU A 1 159 ? -15.892 -2.555 12.288 1.00 92.12 159 GLU A N 1
ATOM 1206 C CA . GLU A 1 159 ? -16.677 -3.599 11.648 1.00 92.12 159 GLU A CA 1
ATOM 1207 C C . GLU A 1 159 ? -15.813 -4.203 10.539 1.00 92.12 159 GLU A C 1
ATOM 1209 O O . GLU A 1 159 ? -15.522 -3.559 9.527 1.00 92.12 159 GLU A O 1
ATOM 1214 N N . VAL A 1 160 ? -15.333 -5.424 10.772 1.00 91.44 160 VAL A N 1
ATOM 1215 C CA . VAL A 1 160 ? -14.497 -6.153 9.815 1.00 91.44 160 VAL A CA 1
ATOM 1216 C C . VAL A 1 160 ? -15.408 -6.763 8.755 1.00 91.44 160 VAL A C 1
ATOM 1218 O O . VAL A 1 160 ? -16.244 -7.608 9.064 1.00 91.44 160 VAL A O 1
ATOM 1221 N N . LEU A 1 161 ? -15.241 -6.322 7.510 1.00 92.44 161 LEU A N 1
ATOM 1222 C CA . LEU A 1 161 ? -16.007 -6.806 6.359 1.00 92.44 161 LEU A CA 1
ATOM 1223 C C . LEU A 1 161 ? -15.292 -7.950 5.629 1.00 92.44 161 LEU A C 1
ATOM 1225 O O . LEU A 1 161 ? -15.939 -8.742 4.949 1.00 92.44 161 LEU A O 1
ATOM 1229 N N . ASP A 1 162 ? -13.967 -8.027 5.767 1.00 93.94 162 ASP A N 1
ATOM 1230 C CA . ASP A 1 162 ? -13.121 -9.067 5.182 1.00 93.94 162 ASP A CA 1
ATOM 1231 C C . ASP A 1 162 ? -12.115 -9.562 6.231 1.00 93.94 162 ASP A C 1
ATOM 1233 O O . ASP A 1 162 ? -11.127 -8.890 6.542 1.00 93.94 162 ASP A O 1
ATOM 1237 N N . SER A 1 163 ? -12.400 -10.730 6.807 1.00 93.12 163 SER A N 1
ATOM 1238 C CA . SER A 1 163 ? -11.587 -11.341 7.862 1.00 93.12 163 SER A CA 1
ATOM 1239 C C . SER A 1 163 ? -10.288 -11.962 7.358 1.00 93.12 163 SER A C 1
ATOM 1241 O O . SER A 1 163 ? -9.421 -12.258 8.169 1.00 93.12 163 SER A O 1
ATOM 1243 N N . ASP A 1 164 ? -10.127 -12.173 6.050 1.00 95.19 164 ASP A N 1
ATOM 1244 C CA . ASP A 1 164 ? -8.863 -12.692 5.518 1.00 95.19 164 ASP A CA 1
ATOM 1245 C C . ASP A 1 164 ? -7.790 -11.596 5.508 1.00 95.19 164 ASP A C 1
ATOM 1247 O O . ASP A 1 164 ? -6.599 -11.875 5.650 1.00 95.19 164 ASP A O 1
ATOM 1251 N N . LEU A 1 165 ? -8.217 -10.338 5.341 1.00 95.12 165 LEU A N 1
ATOM 1252 C CA . LEU A 1 165 ? -7.348 -9.164 5.283 1.00 95.12 165 LEU A CA 1
ATOM 1253 C C . LEU A 1 165 ? -7.003 -8.575 6.654 1.00 95.12 165 LEU A C 1
ATOM 1255 O O . LEU A 1 165 ? -6.071 -7.774 6.734 1.00 95.12 165 LEU A O 1
ATOM 1259 N N . LEU A 1 166 ? -7.736 -8.922 7.712 1.00 94.38 166 LEU A N 1
ATOM 1260 C CA . LEU A 1 166 ? -7.689 -8.256 9.017 1.00 94.38 166 LEU A CA 1
ATOM 1261 C C . LEU A 1 166 ? -7.676 -9.253 10.178 1.00 94.38 166 LEU A C 1
ATOM 1263 O O . LEU A 1 166 ? -7.992 -10.422 10.027 1.00 94.38 166 LEU A O 1
ATOM 1267 N N . GLU A 1 167 ? -7.323 -8.754 11.359 1.00 90.38 167 GLU A N 1
ATOM 1268 C CA . GLU A 1 167 ? -7.176 -9.522 12.599 1.00 90.38 167 GLU A CA 1
ATOM 1269 C C . GLU A 1 167 ? -6.181 -10.695 12.518 1.00 90.38 167 GLU A C 1
ATOM 1271 O O . GLU A 1 167 ? -6.353 -11.706 13.197 1.00 90.38 167 GLU A O 1
ATOM 1276 N N . PHE A 1 168 ? -5.112 -10.542 11.726 1.00 95.81 168 PHE A N 1
ATOM 1277 C CA . PHE A 1 168 ? -4.134 -11.604 11.464 1.00 95.81 168 PHE A CA 1
ATOM 1278 C C . PHE A 1 168 ? -3.370 -12.060 12.721 1.00 95.81 168 PHE A C 1
ATOM 1280 O O . PHE A 1 168 ? -3.413 -13.234 13.084 1.00 95.81 168 PHE A O 1
ATOM 1287 N N . GLU A 1 169 ? -2.697 -11.141 13.422 1.00 94.94 169 GLU A N 1
ATOM 1288 C CA . GLU A 1 169 ? -1.975 -11.439 14.676 1.00 94.94 169 GLU A CA 1
ATOM 1289 C C . GLU A 1 169 ? -2.593 -10.742 15.894 1.00 94.94 169 GLU A C 1
ATOM 1291 O O . GLU A 1 169 ? -2.390 -11.154 17.042 1.00 94.94 169 GLU A O 1
ATOM 1296 N N . HIS A 1 170 ? -3.319 -9.649 15.664 1.00 93.38 170 HIS A N 1
ATOM 1297 C CA . HIS A 1 170 ? -3.954 -8.854 16.701 1.00 93.38 170 HIS A CA 1
ATOM 1298 C C . HIS A 1 170 ? -5.294 -8.305 16.214 1.00 93.38 170 HIS A C 1
ATOM 1300 O O . HIS A 1 170 ? -5.425 -7.864 15.076 1.00 93.38 170 HIS A O 1
ATOM 1306 N N . ARG A 1 171 ? -6.293 -8.292 17.098 1.00 91.25 171 ARG A N 1
ATOM 1307 C CA . ARG A 1 171 ? -7.619 -7.726 16.810 1.00 91.25 171 ARG A CA 1
ATOM 1308 C C . ARG A 1 171 ? -7.605 -6.204 16.873 1.00 91.25 171 ARG A C 1
ATOM 1310 O O . ARG A 1 171 ? -6.825 -5.630 17.635 1.00 91.25 171 ARG A O 1
ATOM 1317 N N . LEU A 1 172 ? -8.497 -5.545 16.139 1.00 88.44 172 LEU A N 1
ATOM 1318 C CA . LEU A 1 172 ? -8.683 -4.097 16.266 1.00 88.44 172 LEU A CA 1
ATOM 1319 C C . LEU A 1 172 ? -9.449 -3.795 17.558 1.00 88.44 172 LEU A C 1
ATOM 1321 O O . LEU A 1 172 ? -10.659 -3.993 17.652 1.00 88.44 172 LEU A O 1
ATOM 1325 N N . LEU A 1 173 ? -8.728 -3.337 18.580 1.00 84.06 173 LEU A N 1
ATOM 1326 C CA . LEU A 1 173 ? -9.300 -2.995 19.880 1.00 84.06 173 LEU A CA 1
ATOM 1327 C C . LEU A 1 173 ? -9.572 -1.492 19.976 1.00 84.06 173 LEU A C 1
ATOM 1329 O O . LEU A 1 173 ? -8.860 -0.677 19.400 1.00 84.06 173 LEU A O 1
ATOM 1333 N N . SER A 1 174 ? -10.598 -1.127 20.744 1.00 81.50 174 SER A N 1
ATOM 1334 C CA . SER A 1 174 ? -10.858 0.270 21.097 1.00 81.50 174 SER A CA 1
ATOM 1335 C C . SER A 1 174 ? -9.861 0.756 22.167 1.00 81.50 174 SER A C 1
ATOM 1337 O O . SER A 1 174 ? -9.583 0.001 23.102 1.00 81.50 174 SER A O 1
ATOM 1339 N N . PRO A 1 175 ? -9.407 2.024 22.123 1.00 85.38 175 PRO A N 1
ATOM 1340 C CA . PRO A 1 175 ? -9.675 3.004 21.069 1.00 85.38 175 PRO A CA 1
ATOM 1341 C C . PRO A 1 175 ? -8.928 2.663 19.775 1.00 85.38 175 PRO A C 1
ATOM 1343 O O . PRO A 1 175 ? -7.785 2.215 19.809 1.00 85.38 175 PRO A O 1
ATOM 1346 N N . LEU A 1 176 ? -9.586 2.902 18.639 1.00 90.50 176 LEU A N 1
ATOM 1347 C CA . LEU A 1 176 ? -8.974 2.731 17.322 1.00 90.50 176 LEU A CA 1
ATOM 1348 C C . LEU A 1 176 ? -7.889 3.798 17.070 1.00 90.50 176 LEU A C 1
ATOM 1350 O O . LEU A 1 176 ? -7.896 4.840 17.732 1.00 90.50 176 LEU A O 1
ATOM 1354 N N . PRO A 1 177 ? -6.978 3.584 16.103 1.00 90.50 177 PRO A N 1
ATOM 1355 C CA . PRO A 1 177 ? -6.099 4.643 15.614 1.00 90.50 177 PRO A CA 1
ATOM 1356 C C . PRO A 1 177 ? -6.910 5.821 15.045 1.00 90.50 177 PRO A C 1
ATOM 1358 O O . PRO A 1 177 ? -8.022 5.593 14.559 1.00 90.50 177 PRO A O 1
ATOM 1361 N N . PRO A 1 178 ? -6.385 7.060 15.065 1.00 90.44 178 PRO A N 1
ATOM 1362 C CA . PRO A 1 178 ? -6.927 8.174 14.286 1.00 90.44 178 PRO A CA 1
ATOM 1363 C C . PRO A 1 178 ? -7.060 7.826 12.799 1.00 90.44 178 PRO A C 1
ATOM 1365 O O . PRO A 1 178 ? -6.309 7.001 12.285 1.00 90.44 178 PRO A O 1
ATOM 1368 N N . TYR A 1 179 ? -8.009 8.440 12.094 1.00 89.38 179 TYR A N 1
ATOM 1369 C CA . TYR A 1 179 ? -8.227 8.152 10.672 1.00 89.38 179 TYR A CA 1
ATOM 1370 C C . TYR A 1 179 ? -8.774 9.349 9.899 1.00 89.38 179 TYR A C 1
ATOM 1372 O O . TYR A 1 179 ? -9.578 10.121 10.437 1.00 89.38 179 TYR A O 1
ATOM 1380 N N . PRO A 1 180 ? -8.422 9.472 8.607 1.00 90.56 180 PRO A N 1
ATOM 1381 C CA . PRO A 1 180 ? -9.149 10.343 7.702 1.00 90.56 180 PRO A CA 1
ATOM 1382 C C . PRO A 1 180 ? -10.521 9.744 7.374 1.00 90.56 180 PRO A C 1
ATOM 1384 O O . PRO A 1 180 ? -10.731 8.528 7.434 1.00 90.56 180 PRO A O 1
ATOM 1387 N N . ILE A 1 181 ? -11.465 10.588 6.967 1.00 91.00 181 ILE A N 1
ATOM 1388 C CA . ILE A 1 181 ? -12.728 10.102 6.420 1.00 91.00 181 ILE A CA 1
ATOM 1389 C C . ILE A 1 181 ? -12.526 9.760 4.943 1.00 91.00 181 ILE A C 1
ATOM 1391 O O . ILE A 1 181 ? -12.509 10.627 4.066 1.00 91.00 181 ILE A O 1
ATOM 1395 N N . ALA A 1 182 ? -12.379 8.464 4.684 1.00 93.69 182 ALA A N 1
ATOM 1396 C CA . ALA A 1 182 ? -12.303 7.869 3.358 1.00 93.69 182 ALA A CA 1
ATOM 1397 C C . ALA A 1 182 ? -13.488 6.927 3.119 1.00 93.69 182 ALA A C 1
ATOM 1399 O O . ALA A 1 182 ? -14.018 6.342 4.063 1.00 93.69 182 ALA A O 1
ATOM 1400 N N . ARG A 1 183 ? -13.910 6.768 1.863 1.00 95.06 183 ARG A N 1
ATOM 1401 C CA . ARG A 1 183 ? -14.933 5.794 1.461 1.00 95.06 183 ARG A CA 1
ATOM 1402 C C . ARG A 1 183 ? -14.504 5.018 0.229 1.00 95.06 183 ARG A C 1
ATOM 1404 O O . ARG A 1 183 ? -14.002 5.615 -0.720 1.00 95.06 183 ARG A O 1
ATOM 1411 N N . ALA A 1 184 ? -14.777 3.722 0.198 1.00 96.25 184 ALA A N 1
ATOM 1412 C CA . ALA A 1 184 ? -14.676 2.936 -1.018 1.00 96.25 184 ALA A CA 1
ATOM 1413 C C . ALA A 1 184 ? -15.654 3.470 -2.083 1.00 96.25 184 ALA A C 1
ATOM 1415 O O . ALA A 1 184 ? -16.743 3.961 -1.767 1.00 96.25 184 ALA A O 1
ATOM 1416 N N . ILE A 1 185 ? -15.267 3.365 -3.353 1.00 96.75 185 ILE A N 1
ATOM 1417 C CA . ILE A 1 185 ? -16.069 3.729 -4.525 1.00 96.75 185 ILE A CA 1
ATOM 1418 C C . ILE A 1 185 ? -16.427 2.437 -5.272 1.00 96.75 185 ILE A C 1
ATOM 1420 O O . ILE A 1 185 ? -15.646 1.995 -6.110 1.00 96.75 185 ILE A O 1
ATOM 1424 N N . PRO A 1 186 ? -17.575 1.792 -5.012 1.00 93.88 186 PRO A N 1
ATOM 1425 C CA . PRO A 1 186 ? -17.983 0.618 -5.778 1.00 93.88 186 PRO A CA 1
ATOM 1426 C C . PRO A 1 186 ? -18.334 0.971 -7.239 1.00 93.88 186 PRO A C 1
ATOM 1428 O O . PRO A 1 186 ? -18.872 2.050 -7.488 1.00 93.88 186 PRO A O 1
ATOM 1431 N N . PRO A 1 187 ? -18.083 0.073 -8.212 1.00 93.06 187 PRO A N 1
ATOM 1432 C CA . PRO A 1 187 ? -17.407 -1.219 -8.065 1.00 93.06 187 PRO A CA 1
ATOM 1433 C C . PRO A 1 187 ? -15.868 -1.123 -8.097 1.00 93.06 187 PRO A C 1
ATOM 1435 O O . PRO A 1 187 ? -15.211 -2.159 -8.044 1.00 93.06 187 PRO A O 1
ATOM 1438 N N . LEU A 1 188 ? -15.296 0.084 -8.205 1.00 95.00 188 LEU A N 1
ATOM 1439 C CA . LEU A 1 188 ? -13.856 0.309 -8.368 1.00 95.00 188 LEU A CA 1
ATOM 1440 C C . LEU A 1 188 ? -13.042 -0.169 -7.156 1.00 95.00 188 LEU A C 1
ATOM 1442 O O . LEU A 1 188 ? -12.035 -0.847 -7.337 1.00 95.00 188 LEU A O 1
ATOM 1446 N N . GLY A 1 189 ? -13.489 0.150 -5.941 1.00 95.56 189 GLY A N 1
ATOM 1447 C CA . GLY A 1 189 ? -12.882 -0.275 -4.680 1.00 95.56 189 GLY A CA 1
ATOM 1448 C C . GLY A 1 189 ? -13.895 -0.913 -3.734 1.00 95.56 189 GLY A C 1
ATOM 1449 O O . GLY A 1 189 ? -15.097 -0.641 -3.801 1.00 95.56 189 GLY A O 1
ATOM 1450 N N . ARG A 1 190 ? -13.400 -1.767 -2.837 1.00 96.12 190 ARG A N 1
ATOM 1451 C CA . ARG A 1 190 ? -14.174 -2.455 -1.798 1.00 96.12 190 ARG A CA 1
ATOM 1452 C C . ARG A 1 190 ? -13.539 -2.225 -0.435 1.00 96.12 190 ARG A C 1
ATOM 1454 O O . ARG A 1 190 ? -12.331 -2.396 -0.279 1.00 96.12 190 ARG A O 1
ATOM 1461 N N . ALA A 1 191 ? -14.362 -1.847 0.535 1.00 95.88 191 ALA A N 1
ATOM 1462 C CA . ALA A 1 191 ? -13.941 -1.706 1.920 1.00 95.88 191 ALA A CA 1
ATOM 1463 C C . ALA A 1 191 ? -13.735 -3.091 2.551 1.00 95.88 191 ALA A C 1
ATOM 1465 O O . ALA A 1 191 ? -14.599 -3.954 2.415 1.00 95.88 191 ALA A O 1
ATOM 1466 N N . ALA A 1 192 ? -12.616 -3.287 3.245 1.00 93.75 192 ALA A N 1
ATOM 1467 C CA . ALA A 1 192 ? -12.392 -4.465 4.095 1.00 93.75 192 ALA A CA 1
ATOM 1468 C C . ALA A 1 192 ? -12.679 -4.173 5.574 1.00 93.75 192 ALA A C 1
ATOM 1470 O O . ALA A 1 192 ? -12.927 -5.081 6.364 1.00 93.75 192 ALA A O 1
ATOM 1471 N N . LEU A 1 193 ? -12.633 -2.895 5.944 1.00 93.69 193 LEU A N 1
ATOM 1472 C CA . LEU A 1 193 ? -12.858 -2.404 7.291 1.00 93.69 193 LEU A CA 1
ATOM 1473 C C . LEU A 1 193 ? -13.772 -1.198 7.221 1.00 93.69 193 LEU A C 1
ATOM 1475 O O . LEU A 1 193 ? -13.544 -0.308 6.406 1.00 93.69 193 LEU A O 1
ATOM 1479 N N . GLN A 1 194 ? -14.749 -1.163 8.114 1.00 93.12 194 GLN A N 1
ATOM 1480 C CA . GLN A 1 194 ? -15.594 -0.013 8.368 1.00 93.12 194 GLN A CA 1
ATOM 1481 C C . GLN A 1 194 ? -15.430 0.455 9.803 1.00 93.12 194 GLN A C 1
ATOM 1483 O O . GLN A 1 194 ? -15.277 -0.349 10.719 1.00 93.12 194 GLN A O 1
ATOM 1488 N N . VAL A 1 195 ? -15.456 1.768 10.014 1.00 89.81 195 VAL A N 1
ATOM 1489 C CA . VAL A 1 195 ? -15.426 2.340 11.360 1.00 89.81 195 VAL A CA 1
ATOM 1490 C C . VAL A 1 195 ? -16.730 3.068 11.635 1.00 89.81 195 VAL A C 1
ATOM 1492 O O . VAL A 1 195 ? -16.983 4.154 11.123 1.00 89.81 195 VAL A O 1
ATOM 1495 N N . ALA A 1 196 ? -17.574 2.470 12.467 1.00 83.69 196 ALA A N 1
ATOM 1496 C CA . ALA A 1 196 ? -18.851 3.046 12.856 1.00 83.69 196 ALA A CA 1
ATOM 1497 C C . ALA A 1 196 ? -18.717 3.839 14.161 1.00 83.69 196 ALA A C 1
ATOM 1499 O O . ALA A 1 196 ? -18.059 3.410 15.112 1.00 83.69 196 ALA A O 1
ATOM 1500 N N . ARG A 1 197 ? -19.401 4.986 14.243 1.00 78.25 197 ARG A N 1
ATOM 1501 C CA . ARG A 1 197 ? -19.612 5.708 15.504 1.00 78.25 197 ARG A CA 1
ATOM 1502 C C . ARG A 1 197 ? -21.086 5.624 15.906 1.00 78.25 197 ARG A C 1
ATOM 1504 O O . ARG A 1 197 ? -21.948 6.012 15.111 1.00 78.25 197 ARG A O 1
ATOM 1511 N N . PRO A 1 198 ? -21.405 5.147 17.125 1.00 71.75 198 PRO A N 1
ATOM 1512 C CA . PRO A 1 198 ? -22.769 5.170 17.638 1.00 71.75 198 PRO A CA 1
ATOM 1513 C C . PRO A 1 198 ? -23.363 6.583 17.547 1.00 71.75 198 PRO A C 1
ATOM 1515 O O . PRO A 1 198 ? -22.745 7.546 17.996 1.00 71.75 198 PRO A O 1
ATOM 1518 N N . GLY A 1 199 ? -24.545 6.711 16.939 1.00 69.81 199 GLY A N 1
ATOM 1519 C CA . GLY A 1 199 ? -25.231 7.997 16.755 1.00 69.81 199 GLY A CA 1
ATOM 1520 C C . GLY A 1 199 ? -24.807 8.816 15.527 1.00 69.81 199 GLY A C 1
ATOM 1521 O O . GLY A 1 199 ? -25.392 9.870 15.294 1.00 69.81 199 GLY A O 1
ATOM 1522 N N . GLN A 1 200 ? -23.847 8.349 14.715 1.00 66.56 200 GLN A N 1
ATOM 1523 C CA . GLN A 1 200 ? -23.428 9.013 13.468 1.00 66.56 200 GLN A CA 1
ATOM 1524 C C . GLN A 1 200 ? -23.354 8.026 12.282 1.00 66.56 200 GLN A C 1
ATOM 1526 O O . GLN A 1 200 ? -22.267 7.705 11.803 1.00 66.56 200 GLN A O 1
ATOM 1531 N N . PRO A 1 201 ? -24.503 7.543 11.772 1.00 58.59 201 PRO A N 1
ATOM 1532 C CA . PRO A 1 201 ? -24.542 6.516 10.725 1.00 58.59 201 PRO A CA 1
ATOM 1533 C C . PRO A 1 201 ? -24.067 6.987 9.338 1.00 58.59 201 PRO A C 1
ATOM 1535 O O . PRO A 1 201 ? -23.748 6.154 8.497 1.00 58.59 201 PRO A O 1
ATOM 1538 N N . GLN A 1 202 ? -24.009 8.297 9.065 1.00 52.94 202 GLN A N 1
ATOM 1539 C CA . GLN A 1 202 ? -23.705 8.808 7.716 1.00 52.94 202 GLN A CA 1
ATOM 1540 C C . GLN A 1 202 ?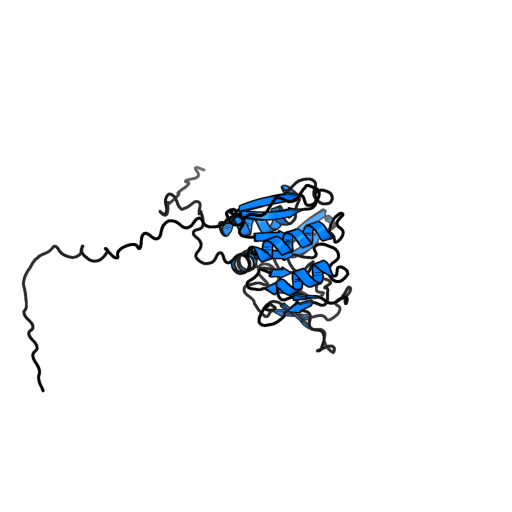 -22.208 8.943 7.390 1.00 52.94 202 GLN A C 1
ATOM 1542 O O . GLN A 1 202 ? -21.859 9.189 6.238 1.00 52.94 202 GLN A O 1
ATOM 1547 N N . SER A 1 203 ? -21.320 8.707 8.358 1.00 60.31 203 SER A N 1
ATOM 1548 C CA . SER A 1 203 ? -19.871 8.855 8.178 1.00 60.31 203 SER A CA 1
ATOM 1549 C C . SER A 1 203 ? -19.133 7.634 8.704 1.00 60.31 203 SER A C 1
ATOM 1551 O O . SER A 1 203 ? -18.336 7.769 9.625 1.00 60.31 203 SER A O 1
ATOM 1553 N N . VAL A 1 204 ? -19.433 6.452 8.155 1.00 80.69 204 VAL A N 1
ATOM 1554 C CA . VAL A 1 204 ? -18.681 5.212 8.414 1.00 80.69 204 VAL A CA 1
ATOM 1555 C C . VAL A 1 204 ? -17.475 5.191 7.474 1.00 80.69 204 VAL A C 1
ATOM 1557 O O . VAL A 1 204 ? -17.688 4.954 6.284 1.00 80.69 204 VAL A O 1
ATOM 1560 N N . PRO A 1 205 ? -16.248 5.518 7.907 1.00 89.44 205 PRO A N 1
ATOM 1561 C CA . PRO A 1 205 ? -15.101 5.548 7.017 1.00 89.44 205 PRO A CA 1
ATOM 1562 C C . PRO A 1 205 ? -14.603 4.137 6.747 1.00 89.44 205 PRO A C 1
ATOM 1564 O O . PRO A 1 205 ? -14.753 3.244 7.582 1.00 89.44 205 PRO A O 1
ATOM 1567 N N . ASP A 1 206 ? -13.975 3.984 5.591 1.00 94.19 206 ASP A N 1
ATOM 1568 C CA . ASP A 1 206 ? -13.404 2.741 5.103 1.00 94.19 206 ASP A CA 1
ATOM 1569 C C . ASP A 1 206 ? -11.861 2.851 5.171 1.00 94.19 206 ASP A C 1
ATOM 1571 O O . ASP A 1 206 ? -11.239 3.163 4.156 1.00 94.19 206 ASP A O 1
ATOM 1575 N N . PRO A 1 207 ? -11.206 2.679 6.343 1.00 92.56 207 PRO A N 1
ATOM 1576 C CA . PRO A 1 207 ? -9.750 2.852 6.496 1.00 92.56 207 PRO A CA 1
ATOM 1577 C C . PRO A 1 207 ? -8.919 1.780 5.778 1.00 92.56 207 PRO A C 1
ATOM 1579 O O . PRO A 1 207 ? -7.695 1.873 5.752 1.00 92.56 207 PRO A O 1
ATOM 1582 N N . LEU A 1 208 ? -9.560 0.763 5.202 1.00 96.00 208 LEU A N 1
ATOM 1583 C CA . LEU A 1 208 ? -8.908 -0.160 4.288 1.00 96.00 208 LEU A CA 1
ATOM 1584 C C . LEU A 1 208 ? -9.780 -0.393 3.067 1.00 96.00 208 LEU A C 1
ATOM 1586 O O . LEU A 1 208 ? -10.902 -0.894 3.181 1.00 96.00 208 LEU A O 1
ATOM 1590 N N . VAL A 1 209 ? -9.227 -0.077 1.900 1.00 97.12 209 VAL A N 1
ATOM 1591 C CA . VAL A 1 209 ? -9.878 -0.281 0.610 1.00 97.12 209 VAL A CA 1
ATOM 1592 C C . VAL A 1 209 ? -8.955 -1.070 -0.305 1.00 97.12 209 VAL A C 1
ATOM 1594 O O . VAL A 1 209 ? -7.789 -0.727 -0.488 1.00 97.12 209 VAL A O 1
ATOM 1597 N N . SER A 1 210 ? -9.500 -2.116 -0.914 1.00 95.62 210 SER A N 1
ATOM 1598 C CA . SER A 1 210 ? -8.831 -2.907 -1.946 1.00 95.62 210 SER A CA 1
ATOM 1599 C C . SER A 1 210 ? -9.519 -2.717 -3.297 1.00 95.62 210 SER A C 1
ATOM 1601 O O . SER A 1 210 ? -10.729 -2.492 -3.373 1.00 95.62 210 SER A O 1
ATOM 1603 N N . SER A 1 211 ? -8.753 -2.789 -4.381 1.00 96.00 211 SER A N 1
ATOM 1604 C CA . SER A 1 211 ? -9.247 -2.678 -5.753 1.00 96.00 211 SER A CA 1
ATOM 1605 C C . SER A 1 211 ? -8.414 -3.520 -6.715 1.00 96.00 211 SER A C 1
ATOM 1607 O O . SER A 1 211 ? -7.349 -4.033 -6.381 1.00 96.00 211 SER A O 1
ATOM 1609 N N . ALA A 1 212 ? -8.864 -3.625 -7.967 1.00 95.75 212 ALA A N 1
ATOM 1610 C CA . ALA A 1 212 ? -8.069 -4.257 -9.019 1.00 95.75 212 ALA A CA 1
ATOM 1611 C C . ALA A 1 212 ? -6.786 -3.470 -9.362 1.00 95.75 212 ALA A C 1
ATOM 1613 O O . ALA A 1 212 ? -5.883 -4.026 -9.990 1.00 95.75 212 ALA A O 1
ATOM 1614 N N . ALA A 1 213 ? -6.705 -2.185 -8.998 1.00 97.44 213 ALA A N 1
ATOM 1615 C CA . ALA A 1 213 ? -5.525 -1.342 -9.194 1.00 97.44 213 ALA A CA 1
ATOM 1616 C C . ALA A 1 213 ? -4.534 -1.425 -8.017 1.00 97.44 213 ALA A C 1
ATOM 1618 O O . ALA A 1 213 ? -3.384 -1.016 -8.171 1.00 97.44 213 ALA A O 1
ATOM 1619 N N . GLY A 1 214 ? -4.941 -1.992 -6.878 1.00 97.88 214 GLY A N 1
ATOM 1620 C CA . GLY A 1 214 ? -4.084 -2.217 -5.720 1.00 97.88 214 GLY A CA 1
ATOM 1621 C C . GLY A 1 214 ? -4.834 -2.035 -4.403 1.00 97.88 214 GLY A C 1
ATOM 1622 O O . GLY A 1 214 ? -5.920 -2.584 -4.233 1.00 97.88 214 GLY A O 1
ATOM 1623 N N . ALA A 1 215 ? -4.262 -1.299 -3.451 1.00 98.19 215 ALA A N 1
ATOM 1624 C CA . ALA A 1 215 ? -4.891 -1.091 -2.147 1.00 98.19 215 ALA A CA 1
ATOM 1625 C C . ALA A 1 215 ? -4.461 0.220 -1.485 1.00 98.19 215 ALA A C 1
ATOM 1627 O O . ALA A 1 215 ? -3.363 0.724 -1.722 1.00 98.19 215 ALA A O 1
ATOM 1628 N N . TRP A 1 216 ? -5.318 0.730 -0.608 1.00 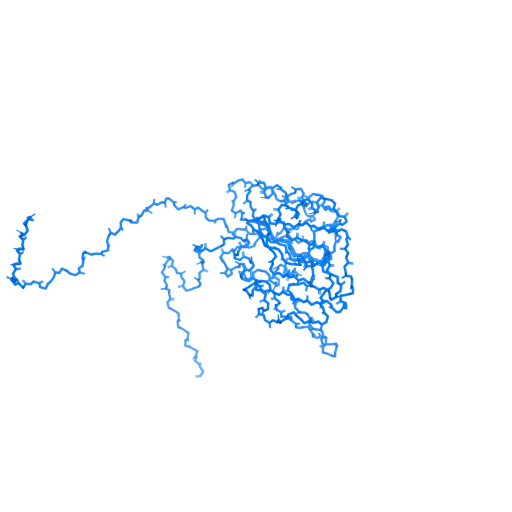97.94 216 TRP A N 1
ATOM 1629 C CA . TRP A 1 216 ? -5.002 1.817 0.305 1.00 97.94 216 TRP A CA 1
ATOM 1630 C C . TRP A 1 216 ? -5.365 1.420 1.734 1.00 97.94 216 TRP A C 1
ATOM 1632 O O . TRP A 1 216 ? -6.439 0.868 1.990 1.00 97.94 216 TRP A O 1
ATOM 1642 N N . VAL A 1 217 ? -4.456 1.714 2.654 1.00 97.25 217 VAL A N 1
ATOM 1643 C CA . VAL A 1 217 ? -4.600 1.488 4.089 1.00 97.25 217 VAL A CA 1
ATOM 1644 C C . VAL A 1 217 ? -4.342 2.815 4.787 1.00 97.25 217 VAL A C 1
ATOM 1646 O O . VAL A 1 217 ? -3.294 3.417 4.575 1.00 97.25 217 VAL A O 1
ATOM 1649 N N . ALA A 1 218 ? -5.263 3.262 5.634 1.00 95.00 218 ALA A N 1
ATOM 1650 C CA . ALA A 1 218 ? -5.067 4.437 6.471 1.00 95.00 218 ALA A CA 1
ATOM 1651 C C . ALA A 1 218 ? -3.901 4.241 7.454 1.00 95.00 218 ALA A C 1
ATOM 1653 O O . ALA A 1 218 ? -3.624 3.127 7.911 1.00 95.00 218 ALA A O 1
ATOM 1654 N N . ASP A 1 219 ? -3.236 5.337 7.817 1.00 91.38 219 ASP A N 1
ATOM 1655 C CA . ASP A 1 219 ? -2.147 5.282 8.789 1.00 91.38 219 ASP A CA 1
ATOM 1656 C C . ASP A 1 219 ? -2.620 4.709 10.139 1.00 91.38 219 ASP A C 1
ATOM 1658 O O . ASP A 1 219 ? -3.759 4.910 10.561 1.00 91.38 219 ASP A O 1
ATOM 1662 N N . GLY A 1 220 ? -1.759 3.931 10.793 1.00 91.50 220 GLY A N 1
ATOM 1663 C CA . GLY A 1 220 ? -2.070 3.238 12.047 1.00 91.50 220 GLY A CA 1
ATOM 1664 C C . GLY A 1 220 ? -2.928 1.967 11.929 1.00 91.50 220 GLY A C 1
ATOM 1665 O O . GLY A 1 220 ? -3.049 1.241 12.915 1.00 91.50 220 GLY A O 1
ATOM 1666 N N . TYR A 1 221 ? -3.481 1.637 10.754 1.00 94.44 221 TYR A N 1
ATOM 1667 C CA . TYR A 1 221 ? -4.298 0.424 10.559 1.00 94.44 221 TYR A CA 1
ATOM 1668 C C . TYR A 1 221 ? -3.507 -0.804 10.088 1.00 94.44 221 TYR A C 1
ATOM 1670 O O . TYR A 1 221 ? -4.090 -1.872 9.923 1.00 94.44 221 TYR A O 1
ATOM 1678 N N . SER A 1 222 ? -2.187 -0.693 9.904 1.00 94.06 222 SER A N 1
ATOM 1679 C CA . SER A 1 222 ? -1.336 -1.819 9.494 1.00 94.06 222 SER A CA 1
ATOM 1680 C C . SER A 1 222 ? -1.022 -2.785 10.642 1.00 94.06 222 SER A C 1
ATOM 1682 O O . SER A 1 222 ? -1.226 -3.996 10.518 1.00 94.06 222 SER A O 1
ATOM 1684 N N . HIS A 1 223 ? -0.566 -2.261 11.779 1.00 92.50 223 HIS A N 1
ATOM 1685 C CA . HIS A 1 223 ? -0.144 -3.056 12.927 1.00 92.50 223 HIS A CA 1
ATOM 1686 C C . HIS A 1 223 ? -0.411 -2.350 14.261 1.00 92.50 223 HIS A C 1
ATOM 1688 O O . HIS A 1 223 ? -0.409 -1.125 14.368 1.00 92.50 223 HIS A O 1
ATOM 1694 N N . TYR A 1 224 ? -0.610 -3.154 15.300 1.00 91.19 224 TYR A N 1
ATOM 1695 C CA . TYR A 1 224 ? -0.572 -2.722 16.686 1.00 91.19 224 TYR A CA 1
ATOM 1696 C C . TYR A 1 224 ? 0.873 -2.494 17.115 1.00 91.19 224 TYR A C 1
ATOM 1698 O O . TYR A 1 224 ? 1.735 -3.350 16.901 1.00 91.19 224 TYR A O 1
ATOM 1706 N N . VAL A 1 225 ? 1.110 -1.373 17.789 1.00 87.75 225 VAL A N 1
ATOM 1707 C CA . VAL A 1 225 ? 2.374 -1.052 18.447 1.00 87.75 225 VAL A CA 1
ATOM 1708 C C . VAL A 1 225 ? 2.137 -1.003 19.945 1.00 87.75 225 VAL A C 1
ATOM 1710 O O . VAL A 1 225 ? 1.275 -0.263 20.422 1.00 87.75 225 VAL A O 1
ATOM 1713 N N . HIS A 1 226 ? 2.941 -1.739 20.706 1.00 85.62 226 HIS A N 1
ATOM 1714 C CA . HIS A 1 226 ? 2.978 -1.577 22.150 1.00 85.62 226 HIS A CA 1
ATOM 1715 C C . HIS A 1 226 ? 4.380 -1.255 22.627 1.00 85.62 226 HIS A C 1
ATOM 1717 O O . HIS A 1 226 ? 5.338 -1.987 22.381 1.00 85.62 226 HIS A O 1
ATOM 1723 N N . TYR A 1 227 ? 4.461 -0.151 23.359 1.00 83.38 227 TYR A N 1
ATOM 1724 C CA . TYR A 1 227 ? 5.694 0.370 23.908 1.00 83.38 227 TYR A CA 1
ATOM 1725 C C . TYR A 1 227 ? 5.744 0.123 25.419 1.00 83.38 227 TYR A C 1
ATOM 1727 O O . TYR A 1 227 ? 5.001 0.724 26.198 1.00 83.38 227 TYR A O 1
ATOM 1735 N N . GLU A 1 228 ? 6.648 -0.754 25.849 1.00 84.81 228 GLU A N 1
ATOM 1736 C CA . GLU A 1 228 ? 6.933 -0.999 27.259 1.00 84.81 228 GLU A CA 1
ATOM 1737 C C . GLU A 1 228 ? 7.979 0.015 27.748 1.00 84.81 228 GLU A C 1
ATOM 1739 O O . GLU A 1 228 ? 9.192 -0.205 27.661 1.00 84.81 228 GLU A O 1
ATOM 1744 N N . SER A 1 229 ? 7.503 1.131 28.308 1.00 81.44 229 SER A N 1
ATOM 1745 C CA . SER A 1 229 ? 8.346 2.264 28.726 1.00 81.44 229 SER A CA 1
ATOM 1746 C C . SER A 1 229 ? 9.464 1.887 29.701 1.00 81.44 229 SER A C 1
ATOM 1748 O O . SER A 1 229 ? 10.582 2.385 29.576 1.00 81.44 229 SER A O 1
ATOM 1750 N N . ARG A 1 230 ? 9.199 0.967 30.640 1.00 82.50 230 ARG A N 1
ATOM 1751 C CA . ARG A 1 230 ? 10.187 0.524 31.641 1.00 82.50 230 ARG A CA 1
ATOM 1752 C C . ARG A 1 230 ? 11.361 -0.233 31.032 1.00 82.50 230 ARG A C 1
ATOM 1754 O O . ARG A 1 230 ? 12.480 -0.081 31.507 1.00 82.50 230 ARG A O 1
ATOM 1761 N N . LYS A 1 231 ? 11.109 -1.051 30.008 1.00 83.19 231 LYS A N 1
ATOM 1762 C CA . LYS A 1 231 ? 12.150 -1.852 29.352 1.00 83.19 231 LYS A CA 1
ATOM 1763 C C . LYS A 1 231 ? 12.689 -1.198 28.081 1.00 83.19 231 LYS A C 1
ATOM 1765 O O . LYS A 1 231 ? 13.616 -1.743 27.494 1.00 83.19 231 LYS A O 1
ATOM 1770 N N . LYS A 1 232 ? 12.124 -0.056 27.660 1.00 82.50 232 LYS A N 1
ATOM 1771 C CA . LYS A 1 232 ? 12.386 0.584 26.357 1.00 82.50 232 LYS A CA 1
ATOM 1772 C C . LYS A 1 232 ? 12.274 -0.421 25.207 1.00 82.50 232 LYS A C 1
ATOM 1774 O O . LYS A 1 232 ? 13.100 -0.441 24.300 1.00 82.50 232 LYS A O 1
ATOM 1779 N N . ARG A 1 233 ? 11.278 -1.304 25.296 1.00 81.75 233 ARG A N 1
ATOM 1780 C CA . ARG A 1 233 ? 11.012 -2.329 24.289 1.00 81.75 233 ARG A CA 1
ATOM 1781 C C . ARG A 1 233 ? 9.720 -2.004 23.584 1.00 81.75 233 ARG A C 1
ATOM 1783 O O . ARG A 1 233 ? 8.735 -1.639 24.216 1.00 81.75 233 ARG A O 1
ATOM 1790 N N . GLU A 1 234 ? 9.740 -2.204 22.284 1.00 83.88 234 GLU A N 1
ATOM 1791 C CA . GLU A 1 234 ? 8.556 -2.174 21.456 1.00 83.88 234 GLU A CA 1
ATOM 1792 C C . GLU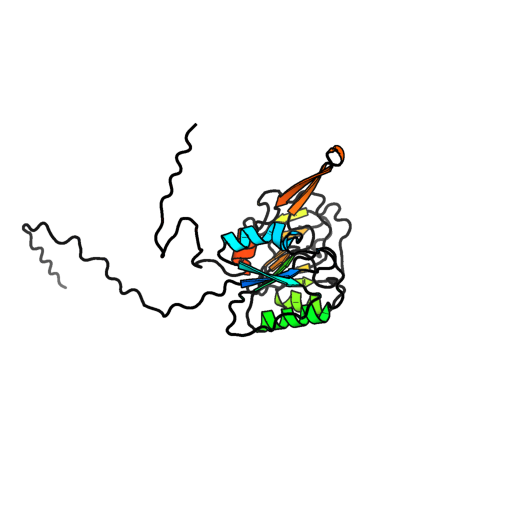 A 1 234 ? 8.339 -3.574 20.892 1.00 83.88 234 GLU A C 1
ATOM 1794 O O . GLU A 1 234 ? 9.291 -4.262 20.518 1.00 83.88 234 GLU A O 1
ATOM 1799 N N . TRP A 1 235 ? 7.089 -4.010 20.872 1.00 85.00 235 TRP A N 1
ATOM 1800 C CA . TRP A 1 235 ? 6.668 -5.180 20.111 1.00 85.00 235 TRP A CA 1
ATOM 1801 C C . TRP A 1 235 ? 5.480 -4.796 19.242 1.00 85.00 235 TRP A C 1
ATOM 1803 O O . TRP A 1 235 ? 4.655 -3.955 19.618 1.00 85.00 235 TRP A O 1
ATOM 1813 N N . ARG A 1 236 ? 5.431 -5.402 18.060 1.00 90.38 236 ARG A N 1
ATOM 1814 C CA . ARG A 1 236 ? 4.432 -5.121 17.037 1.00 90.38 236 ARG A CA 1
ATOM 1815 C C . ARG A 1 236 ? 3.689 -6.397 16.705 1.00 90.38 236 ARG A C 1
ATOM 1817 O O . ARG A 1 236 ? 4.265 -7.480 16.794 1.00 90.38 236 ARG A O 1
ATOM 1824 N N . ARG A 1 237 ? 2.411 -6.257 16.375 1.00 93.38 237 ARG A N 1
ATOM 1825 C CA . ARG A 1 237 ? 1.577 -7.355 15.889 1.00 93.38 237 ARG A CA 1
ATOM 1826 C C . ARG A 1 237 ? 0.681 -6.850 14.786 1.00 93.38 237 ARG A C 1
ATOM 1828 O O . ARG A 1 237 ? 0.080 -5.788 14.915 1.00 93.38 237 ARG A O 1
ATOM 1835 N N . TRP A 1 238 ? 0.575 -7.610 13.722 1.00 95.56 238 TRP A N 1
ATOM 1836 C CA . TRP A 1 238 ? -0.218 -7.239 12.569 1.00 95.56 238 TRP A CA 1
ATOM 1837 C C . TRP A 1 238 ? -1.724 -7.207 12.857 1.00 95.56 238 TRP A C 1
ATOM 1839 O O . TRP A 1 238 ? -2.298 -8.183 13.344 1.00 95.56 238 TRP A O 1
ATOM 1849 N N . TYR A 1 239 ? -2.375 -6.095 12.498 1.00 94.94 239 TYR A N 1
ATOM 1850 C CA . TYR A 1 239 ? -3.819 -6.108 12.260 1.00 94.94 239 TYR A CA 1
ATOM 1851 C C . TYR A 1 239 ? -4.083 -6.699 10.883 1.00 94.94 239 TYR A C 1
ATOM 1853 O O . TYR A 1 239 ? -4.917 -7.583 10.741 1.00 94.94 239 TYR A O 1
ATOM 1861 N N . LEU A 1 240 ? -3.354 -6.217 9.876 1.00 95.88 240 LEU A N 1
ATOM 1862 C CA . LEU A 1 240 ? -3.507 -6.668 8.500 1.00 95.88 240 LEU A CA 1
ATOM 1863 C C . LEU A 1 240 ? -2.861 -8.013 8.282 1.00 95.88 240 LEU A C 1
ATOM 1865 O O . LEU A 1 240 ? -1.774 -8.258 8.776 1.00 95.88 240 LEU A O 1
ATOM 1869 N N . ASN A 1 241 ? -3.456 -8.839 7.440 1.00 97.44 241 ASN A N 1
ATOM 1870 C CA . ASN A 1 241 ? -2.730 -9.946 6.850 1.00 97.44 241 ASN A CA 1
ATOM 1871 C C . ASN A 1 241 ? -1.919 -9.416 5.652 1.00 97.44 241 ASN A C 1
ATOM 1873 O O . ASN A 1 241 ? -2.506 -9.147 4.596 1.00 97.44 241 ASN A O 1
ATOM 1877 N N . PRO A 1 242 ? -0.587 -9.236 5.767 1.00 97.19 242 PRO A N 1
ATOM 1878 C CA . PRO A 1 242 ? 0.193 -8.664 4.675 1.00 97.19 242 PRO A CA 1
ATOM 1879 C C . PRO A 1 242 ? 0.239 -9.599 3.459 1.00 97.19 242 PRO A C 1
ATOM 1881 O O . PRO A 1 242 ? 0.309 -9.122 2.328 1.00 97.19 242 PRO A O 1
ATOM 1884 N N . PHE A 1 243 ? 0.151 -10.917 3.663 1.00 97.38 243 PHE A N 1
ATOM 1885 C CA . PHE A 1 243 ? 0.168 -11.897 2.577 1.00 97.38 243 PHE A CA 1
ATOM 1886 C C . PHE A 1 243 ? -1.094 -11.794 1.718 1.00 97.38 243 PHE A C 1
ATOM 1888 O O . PHE A 1 243 ? -0.999 -11.724 0.493 1.00 97.38 243 PHE A O 1
ATOM 1895 N N . GLU A 1 244 ? -2.264 -11.698 2.352 1.00 97.62 244 GLU A N 1
ATOM 1896 C CA . GLU A 1 244 ? -3.534 -11.516 1.641 1.00 97.62 244 GLU A CA 1
ATOM 1897 C C . GLU A 1 244 ? -3.625 -10.134 0.989 1.00 97.62 244 GLU A C 1
ATOM 1899 O O . GLU A 1 244 ? -3.988 -10.031 -0.185 1.00 97.62 244 GLU A O 1
ATOM 1904 N N . LEU A 1 245 ? -3.232 -9.067 1.697 1.00 97.81 245 LEU A N 1
ATOM 1905 C CA . LEU A 1 245 ? -3.258 -7.708 1.153 1.00 97.81 245 LEU A CA 1
ATOM 1906 C C . LEU A 1 245 ? -2.401 -7.601 -0.111 1.00 97.81 245 LEU A C 1
ATOM 1908 O O . LEU A 1 245 ? -2.891 -7.183 -1.163 1.00 97.81 245 LEU A O 1
ATOM 1912 N N . PHE A 1 246 ? -1.125 -7.983 -0.021 1.00 98.19 246 PHE A N 1
ATOM 1913 C CA . PHE A 1 246 ? -0.210 -7.885 -1.152 1.00 98.19 246 PHE A CA 1
ATOM 1914 C C . PHE A 1 246 ? -0.548 -8.894 -2.244 1.00 98.19 246 PHE A C 1
ATOM 1916 O O . PHE A 1 246 ? -0.456 -8.553 -3.424 1.00 98.19 246 PHE A O 1
ATOM 1923 N N . GLY A 1 247 ? -0.985 -10.102 -1.883 1.00 97.38 247 GLY A N 1
ATOM 1924 C CA . GLY A 1 247 ? -1.349 -11.122 -2.857 1.00 97.38 247 GLY A CA 1
ATOM 1925 C C . GLY A 1 247 ? -2.525 -10.698 -3.735 1.00 97.38 247 GLY A C 1
ATOM 1926 O O . GLY A 1 247 ? -2.468 -10.826 -4.964 1.00 97.38 247 GLY A O 1
ATOM 1927 N N . ARG A 1 248 ? -3.552 -10.097 -3.120 1.00 97.00 248 ARG A N 1
ATOM 1928 C CA . ARG A 1 248 ? -4.711 -9.530 -3.824 1.00 97.00 248 ARG A CA 1
ATOM 1929 C C . ARG A 1 248 ? -4.332 -8.271 -4.604 1.00 97.00 248 ARG A C 1
ATOM 1931 O O . ARG A 1 248 ? -4.614 -8.199 -5.799 1.00 97.00 248 ARG A O 1
ATOM 1938 N N . ALA A 1 249 ? -3.643 -7.313 -3.977 1.00 97.75 249 ALA A N 1
ATOM 1939 C CA . ALA A 1 249 ? -3.302 -6.033 -4.605 1.00 97.75 249 ALA A CA 1
ATOM 1940 C C . ALA A 1 249 ? -2.368 -6.186 -5.818 1.00 97.75 249 ALA A C 1
ATOM 1942 O O . ALA A 1 249 ? -2.550 -5.514 -6.835 1.00 97.75 249 ALA A O 1
ATOM 1943 N N . TYR A 1 250 ? -1.389 -7.091 -5.736 1.00 98.06 250 TYR A N 1
ATOM 1944 C CA . TYR A 1 250 ? -0.442 -7.356 -6.818 1.00 98.06 250 TYR A CA 1
ATOM 1945 C C . TYR A 1 250 ? -0.860 -8.506 -7.735 1.00 98.06 250 TYR A C 1
ATOM 1947 O O . TYR A 1 250 ? -0.139 -8.783 -8.695 1.00 98.06 250 TYR A O 1
ATOM 1955 N N . ALA A 1 251 ? -2.014 -9.138 -7.498 1.00 96.38 251 ALA A N 1
ATOM 1956 C CA . ALA A 1 251 ? -2.526 -10.270 -8.271 1.00 96.38 251 ALA A CA 1
ATOM 1957 C C . ALA A 1 251 ? -1.465 -11.374 -8.460 1.00 96.38 251 ALA A C 1
ATOM 1959 O O . ALA A 1 251 ? -1.070 -11.693 -9.587 1.00 96.38 251 ALA A O 1
ATOM 1960 N N . THR A 1 252 ? -0.958 -11.907 -7.345 1.00 94.94 252 THR A N 1
ATOM 1961 C CA . THR A 1 252 ? 0.076 -12.962 -7.325 1.00 94.94 252 THR A CA 1
ATOM 1962 C C . THR A 1 252 ? -0.511 -14.374 -7.323 1.00 94.94 252 THR A C 1
ATOM 1964 O O . THR A 1 252 ? 0.232 -15.345 -7.447 1.00 94.94 252 THR A O 1
ATOM 1967 N N . ALA A 1 253 ? -1.835 -14.519 -7.211 1.00 91.00 253 ALA A N 1
ATOM 1968 C CA . ALA A 1 253 ? -2.495 -15.820 -7.241 1.00 91.00 253 ALA A CA 1
ATOM 1969 C C . ALA A 1 253 ? -2.129 -16.607 -8.515 1.00 91.00 253 ALA A C 1
ATOM 1971 O O . ALA A 1 253 ? -2.215 -16.090 -9.629 1.00 91.00 253 ALA A O 1
ATOM 1972 N N . GLY A 1 254 ? -1.704 -17.862 -8.343 1.00 84.94 254 GLY A N 1
ATOM 1973 C CA . GLY A 1 254 ? -1.290 -18.743 -9.442 1.00 84.94 254 GLY A CA 1
ATOM 1974 C C . GLY A 1 254 ? 0.086 -18.431 -10.042 1.00 84.94 254 GLY A C 1
ATOM 1975 O O . GLY A 1 254 ? 0.512 -19.109 -10.976 1.00 84.94 254 GLY A O 1
ATOM 1976 N N . MET A 1 255 ? 0.803 -17.433 -9.520 1.00 88.62 255 MET A N 1
ATOM 1977 C CA . MET A 1 255 ? 2.168 -17.147 -9.939 1.00 88.62 255 MET A CA 1
ATOM 1978 C C . MET A 1 255 ? 3.133 -18.223 -9.412 1.00 88.62 255 MET A C 1
ATOM 1980 O O . MET A 1 255 ? 3.090 -18.546 -8.228 1.00 88.62 255 MET A O 1
ATOM 1984 N N . PRO A 1 256 ? 4.050 -18.754 -10.243 1.00 84.88 256 PRO A N 1
ATOM 1985 C CA . PRO A 1 256 ? 5.148 -19.585 -9.768 1.00 84.88 256 PRO A CA 1
ATOM 1986 C C . PRO A 1 256 ? 6.061 -18.806 -8.812 1.00 84.88 256 PRO A C 1
ATOM 1988 O O . PRO A 1 256 ? 6.707 -17.825 -9.210 1.00 84.88 256 PRO A O 1
ATOM 1991 N N . ILE A 1 257 ? 6.119 -19.274 -7.566 1.00 84.94 257 ILE A N 1
ATOM 1992 C CA . ILE A 1 257 ? 6.958 -18.734 -6.495 1.00 84.94 257 ILE A CA 1
ATOM 1993 C C . ILE A 1 257 ? 8.237 -19.569 -6.410 1.00 84.94 257 ILE A C 1
ATOM 1995 O O . ILE A 1 257 ? 8.199 -20.798 -6.486 1.00 84.94 257 ILE A O 1
ATOM 1999 N N . LEU A 1 258 ? 9.376 -18.890 -6.272 1.00 70.75 258 LEU A N 1
ATOM 2000 C CA . LEU A 1 258 ? 10.640 -19.546 -5.957 1.00 70.75 258 LEU A CA 1
ATOM 2001 C C . LEU A 1 258 ? 10.587 -19.974 -4.492 1.00 70.75 258 LEU A C 1
ATOM 2003 O O . LEU A 1 258 ? 10.693 -19.141 -3.599 1.00 70.75 258 LEU A O 1
ATOM 2007 N N . ASP A 1 259 ? 10.402 -21.264 -4.257 1.00 70.12 259 ASP A N 1
ATOM 2008 C CA . ASP A 1 259 ? 10.547 -21.850 -2.932 1.00 70.12 259 ASP A CA 1
ATOM 2009 C C . ASP A 1 259 ? 11.932 -22.500 -2.817 1.00 70.12 259 ASP A C 1
ATOM 2011 O O . ASP A 1 259 ? 12.428 -23.107 -3.766 1.00 70.12 259 ASP A O 1
ATOM 2015 N N . THR A 1 260 ? 12.544 -22.395 -1.640 1.00 66.00 260 THR A N 1
ATOM 2016 C CA . THR A 1 260 ? 13.770 -23.110 -1.251 1.00 66.00 260 THR A CA 1
ATOM 2017 C C . THR A 1 260 ? 13.665 -24.621 -1.455 1.00 66.00 260 THR A C 1
ATOM 2019 O O . THR A 1 260 ? 14.671 -25.286 -1.700 1.00 66.00 260 THR A O 1
ATOM 2022 N N . THR A 1 261 ? 12.446 -25.165 -1.427 1.00 67.81 261 THR A N 1
ATOM 2023 C CA . THR A 1 261 ? 12.189 -26.570 -1.740 1.00 67.81 261 THR A CA 1
ATOM 2024 C C . THR A 1 261 ? 12.027 -26.838 -3.236 1.00 67.81 261 THR A C 1
ATOM 2026 O O . THR A 1 261 ? 11.692 -27.954 -3.594 1.00 67.81 261 THR A O 1
ATOM 2029 N N . THR A 1 262 ? 12.237 -25.882 -4.147 1.00 67.12 262 THR A N 1
ATOM 2030 C CA . THR A 1 262 ? 12.017 -26.083 -5.591 1.00 67.12 262 THR A CA 1
ATOM 2031 C C . THR A 1 262 ? 13.260 -25.761 -6.421 1.00 67.12 262 THR A C 1
ATOM 2033 O O . THR A 1 262 ? 13.697 -24.617 -6.492 1.00 67.12 262 THR A O 1
ATOM 2036 N N . LEU A 1 263 ? 13.793 -26.759 -7.134 1.00 71.38 263 LEU A N 1
ATOM 2037 C CA . LEU A 1 263 ? 14.865 -26.593 -8.124 1.00 71.38 263 LEU A CA 1
ATOM 2038 C C . LEU A 1 263 ? 14.384 -27.093 -9.484 1.00 71.38 263 LEU A C 1
ATOM 2040 O O . LEU A 1 263 ? 13.906 -28.220 -9.601 1.00 71.38 263 LEU A O 1
ATOM 2044 N N . ALA A 1 264 ? 14.494 -26.248 -10.514 1.00 73.75 264 ALA A N 1
ATOM 2045 C CA . ALA A 1 264 ? 14.054 -26.564 -11.878 1.00 73.75 264 ALA A CA 1
ATOM 2046 C C . ALA A 1 264 ? 12.605 -27.109 -11.950 1.00 73.75 264 ALA A C 1
ATOM 2048 O O . ALA A 1 264 ? 12.315 -28.051 -12.686 1.00 73.75 264 ALA A O 1
ATOM 2049 N N . GLY A 1 265 ? 11.697 -26.545 -11.143 1.00 64.56 265 GLY A N 1
ATOM 2050 C CA . GLY A 1 265 ? 10.286 -26.952 -11.093 1.00 64.56 265 GLY A CA 1
ATOM 2051 C C . GLY A 1 265 ? 10.017 -28.273 -10.363 1.00 64.56 265 GLY A C 1
ATOM 2052 O O . GLY A 1 265 ? 8.895 -28.771 -10.405 1.00 64.56 265 GLY A O 1
ATOM 2053 N N . ARG A 1 266 ? 11.017 -28.854 -9.688 1.00 65.88 266 ARG A N 1
ATOM 2054 C CA . ARG A 1 266 ? 10.879 -30.089 -8.906 1.00 65.88 266 ARG A CA 1
ATOM 2055 C C . ARG A 1 266 ? 11.023 -29.802 -7.421 1.00 65.88 266 ARG A C 1
ATOM 2057 O O . ARG A 1 266 ? 11.921 -29.062 -7.026 1.00 65.88 266 ARG A O 1
ATOM 2064 N N . ARG A 1 267 ? 10.168 -30.433 -6.612 1.00 70.38 267 ARG A N 1
ATOM 2065 C CA . ARG A 1 267 ? 10.281 -30.391 -5.152 1.00 70.38 267 ARG A CA 1
ATOM 2066 C C . ARG A 1 267 ? 11.516 -31.171 -4.703 1.00 70.38 267 ARG A C 1
ATOM 2068 O O . ARG A 1 267 ? 11.703 -32.322 -5.091 1.00 70.38 267 ARG A O 1
ATOM 2075 N N . MET A 1 268 ? 12.338 -30.537 -3.889 1.00 79.12 268 MET A N 1
ATOM 2076 C CA . MET A 1 268 ? 13.505 -31.079 -3.224 1.00 79.12 268 MET A CA 1
ATOM 2077 C C . MET A 1 268 ? 13.145 -31.370 -1.774 1.00 79.12 268 MET A C 1
ATOM 2079 O O . MET A 1 268 ? 12.510 -30.561 -1.099 1.00 79.12 268 MET A O 1
ATOM 2083 N N . TYR A 1 269 ? 13.576 -32.527 -1.295 1.00 76.75 269 TYR A N 1
ATOM 2084 C CA . TYR A 1 269 ? 13.556 -32.861 0.119 1.00 76.75 269 TYR A CA 1
ATOM 2085 C C . TYR A 1 269 ? 14.906 -32.471 0.730 1.00 76.75 269 TYR A C 1
ATOM 2087 O O . TYR A 1 269 ? 15.948 -32.851 0.194 1.00 76.75 269 TYR A O 1
ATOM 2095 N N . TYR A 1 270 ? 14.887 -31.722 1.833 1.00 76.06 270 TYR A N 1
ATOM 2096 C CA . TYR A 1 270 ? 16.078 -31.408 2.619 1.00 76.06 270 TYR A CA 1
ATOM 2097 C C . TYR A 1 270 ? 15.942 -32.025 4.010 1.00 76.06 270 TYR A C 1
ATOM 2099 O O . TYR A 1 270 ? 14.904 -31.890 4.655 1.00 76.06 270 TYR A O 1
ATOM 2107 N N . SER A 1 271 ? 16.998 -32.692 4.466 1.00 80.44 271 SER A N 1
ATOM 2108 C CA . SER A 1 271 ? 17.121 -33.216 5.824 1.00 80.44 271 SER A CA 1
ATOM 2109 C C . SER A 1 271 ? 18.416 -32.680 6.415 1.00 80.44 271 SER A C 1
ATOM 2111 O O . SER A 1 271 ? 19.482 -32.885 5.838 1.00 80.44 271 SER A O 1
ATOM 2113 N N . HIS A 1 272 ? 18.320 -32.008 7.560 1.00 81.81 272 HIS A N 1
ATOM 2114 C CA . HIS A 1 272 ? 19.468 -31.618 8.371 1.00 81.81 272 HIS A CA 1
ATOM 2115 C C . HIS A 1 272 ? 19.466 -32.488 9.623 1.00 81.81 272 HIS A C 1
ATOM 2117 O O . HIS A 1 272 ? 18.495 -32.465 10.376 1.00 81.81 272 HIS A O 1
ATOM 2123 N N . ILE A 1 273 ? 20.516 -33.284 9.807 1.00 77.00 273 ILE A N 1
ATOM 2124 C CA . ILE A 1 273 ? 20.745 -34.018 11.050 1.00 77.00 273 ILE A CA 1
ATOM 2125 C C . ILE A 1 273 ? 21.740 -33.173 11.835 1.00 77.00 273 ILE A C 1
ATOM 2127 O O . ILE A 1 273 ? 22.908 -33.102 11.456 1.00 77.00 273 ILE A O 1
ATOM 2131 N N . ASP A 1 274 ? 21.238 -32.486 12.857 1.00 72.75 274 ASP A N 1
ATOM 2132 C CA . ASP A 1 274 ? 22.077 -31.813 13.843 1.00 72.75 274 ASP A CA 1
ATOM 2133 C C . ASP A 1 274 ? 22.656 -32.885 14.773 1.00 72.75 274 ASP A C 1
ATOM 2135 O O . ASP A 1 274 ? 21.950 -33.826 15.145 1.00 72.75 274 ASP A O 1
ATOM 2139 N N . GLY A 1 275 ? 23.955 -32.809 15.040 1.00 73.69 275 GLY A N 1
ATOM 2140 C CA . GLY A 1 275 ? 24.665 -33.787 15.856 1.00 73.69 275 GLY A CA 1
ATOM 2141 C C . GLY A 1 275 ? 25.022 -33.177 17.198 1.00 73.69 275 GLY A C 1
ATOM 2142 O O . GLY A 1 275 ? 26.127 -32.649 17.332 1.00 73.69 275 GLY A O 1
ATOM 2143 N N . ASP A 1 276 ? 24.099 -33.240 18.155 1.00 64.62 276 ASP A N 1
ATOM 2144 C CA . ASP A 1 276 ? 24.389 -33.108 19.585 1.00 64.62 276 ASP A CA 1
ATOM 2145 C C . ASP A 1 276 ? 24.638 -34.472 20.256 1.00 64.62 276 ASP A C 1
ATOM 2147 O O . ASP A 1 276 ? 24.107 -35.506 19.785 1.00 64.62 276 ASP A O 1
#

pLDDT: mean 85.07, std 17.62, range [29.59, 98.75]

Sequence (276 aa):
MALALMLALLPGGAGDVLAAITAPVDESAPRPLKRTILALYDSASARRPHQTAVHEYAELPLNHLGLRLTFVDVRAPLPTLREDDDVRGALVWFDGASRERPGQIIDWLDRLLDLGRKLVVVGEIAGGAGNPQEVRLLTRLGVRLTPDYVAVPLNARAEVLDSDLLEFEHRLLSPLPPYPIARAIPPLGRAALQVARPGQPQSVPDPLVSSAAGAWVADGYSHYVHYESRKKREWRRWYLNPFELFGRAYATAGMPILDTTTLAGRRMYYSHIDGD

Radius of gyration: 25.0 Å; chains: 1; bounding box: 60×82×63 Å